Protein AF-A0A957KIJ0-F1 (afdb_monomer_lite)

Structure (mmCIF, N/CA/C/O backbone):
data_AF-A0A957KIJ0-F1
#
_entry.id   AF-A0A957KIJ0-F1
#
loop_
_atom_site.group_PDB
_atom_site.id
_atom_site.type_symbol
_atom_site.label_atom_id
_atom_site.label_alt_id
_atom_site.label_comp_id
_atom_site.label_asym_id
_atom_site.label_entity_id
_atom_site.label_seq_id
_atom_site.pdbx_PDB_ins_code
_atom_site.Cartn_x
_atom_site.Cartn_y
_atom_site.Cartn_z
_atom_site.occupancy
_atom_site.B_iso_or_equiv
_atom_site.auth_seq_id
_atom_site.auth_comp_id
_atom_site.auth_asym_id
_atom_site.auth_atom_id
_atom_site.pdbx_PDB_model_num
ATOM 1 N N . MET A 1 1 ? -2.497 -8.146 -99.573 1.00 47.44 1 MET A N 1
ATOM 2 C CA . MET A 1 1 ? -2.885 -9.421 -98.931 1.00 47.44 1 MET A CA 1
ATOM 3 C C . MET A 1 1 ? -1.635 -10.086 -98.381 1.00 47.44 1 MET A C 1
ATOM 5 O O . MET A 1 1 ? -0.791 -10.440 -99.183 1.00 47.44 1 MET A O 1
ATOM 9 N N . ALA A 1 2 ? -1.515 -10.221 -97.058 1.00 44.62 2 ALA A N 1
ATOM 10 C CA . ALA A 1 2 ? -0.815 -11.321 -96.381 1.00 44.62 2 ALA A CA 1
ATOM 11 C C . ALA A 1 2 ? -1.060 -11.157 -94.874 1.00 44.62 2 ALA A C 1
ATOM 13 O O . ALA A 1 2 ? -0.404 -10.379 -94.190 1.00 44.62 2 ALA A O 1
ATOM 14 N N . ARG A 1 3 ? -2.118 -11.817 -94.397 1.00 41.59 3 ARG A N 1
ATOM 15 C CA . ARG A 1 3 ? -2.504 -11.903 -92.987 1.00 41.59 3 ARG A CA 1
ATOM 16 C C . ARG A 1 3 ? -1.378 -12.658 -92.274 1.00 41.59 3 ARG A C 1
ATOM 18 O O . ARG A 1 3 ? -1.093 -13.783 -92.678 1.00 41.59 3 ARG A O 1
ATOM 25 N N . ALA A 1 4 ? -0.744 -12.063 -91.264 1.00 48.56 4 ALA A N 1
ATOM 26 C CA . ALA A 1 4 ? 0.131 -12.806 -90.364 1.00 48.56 4 ALA A CA 1
ATOM 27 C C . ALA A 1 4 ? -0.692 -13.966 -89.785 1.00 48.56 4 ALA A C 1
ATOM 29 O O . ALA A 1 4 ? -1.679 -13.742 -89.080 1.00 48.56 4 ALA A O 1
ATOM 30 N N . GLN A 1 5 ? -0.362 -15.198 -90.174 1.00 52.56 5 GLN A N 1
ATOM 31 C CA . GLN A 1 5 ? -0.911 -16.378 -89.527 1.00 52.56 5 GLN A CA 1
ATOM 32 C C . GLN A 1 5 ? -0.359 -16.367 -88.103 1.00 52.56 5 GLN A C 1
ATOM 34 O O . GLN A 1 5 ? 0.811 -16.661 -87.877 1.00 52.56 5 GLN A O 1
ATOM 39 N N . ASN A 1 6 ? -1.204 -15.976 -87.148 1.00 55.88 6 ASN A N 1
ATOM 40 C CA . ASN A 1 6 ? -1.043 -16.358 -85.752 1.00 55.88 6 ASN A CA 1
ATOM 41 C C . ASN A 1 6 ? -1.209 -17.879 -85.694 1.00 55.88 6 ASN A C 1
ATOM 43 O O . ASN A 1 6 ? -2.291 -18.386 -85.401 1.00 55.88 6 ASN A O 1
ATOM 47 N N . SER A 1 7 ? -0.155 -18.598 -86.063 1.00 61.38 7 SER A N 1
ATOM 48 C CA . SER A 1 7 ? -0.080 -20.039 -85.908 1.00 61.38 7 SER A CA 1
ATOM 49 C C . SER A 1 7 ? 0.058 -20.292 -84.416 1.00 61.38 7 SER A C 1
ATOM 51 O O . SER A 1 7 ? 1.131 -20.115 -83.837 1.00 61.38 7 SER A O 1
ATOM 53 N N . PHE A 1 8 ? -1.049 -20.635 -83.761 1.00 63.94 8 PHE A N 1
ATOM 54 C CA . PHE A 1 8 ? -0.947 -21.289 -82.467 1.00 63.94 8 PHE A CA 1
ATOM 55 C C . PHE A 1 8 ? -0.067 -22.532 -82.662 1.00 63.94 8 PHE A C 1
ATOM 57 O O . PHE A 1 8 ? -0.186 -23.187 -83.698 1.00 63.94 8 PHE A O 1
ATOM 64 N N . PRO A 1 9 ? 0.858 -22.834 -81.736 1.00 65.94 9 PRO A N 1
ATOM 65 C CA . PRO A 1 9 ? 1.649 -24.048 -81.845 1.00 65.94 9 PRO A CA 1
ATOM 66 C C . PRO A 1 9 ? 0.685 -25.235 -81.929 1.00 65.94 9 PRO A C 1
ATOM 68 O O . PRO A 1 9 ? -0.278 -25.302 -81.166 1.00 65.94 9 PRO A O 1
ATOM 71 N N . GLU A 1 10 ? 0.924 -26.144 -82.869 1.00 72.56 10 GLU A N 1
ATOM 72 C CA . GLU A 1 10 ? 0.128 -27.353 -83.097 1.00 72.56 10 GLU A CA 1
ATOM 73 C C . GLU A 1 10 ? 1.039 -28.588 -83.011 1.00 72.56 10 GLU A C 1
ATOM 75 O O . GLU A 1 10 ? 2.261 -28.502 -83.161 1.00 72.56 10 GLU A O 1
ATOM 80 N N . GLY A 1 11 ? 0.465 -29.755 -82.715 1.00 75.81 11 GLY A N 1
ATOM 81 C CA . GLY A 1 11 ? 1.224 -31.004 -82.595 1.00 75.81 11 GLY A C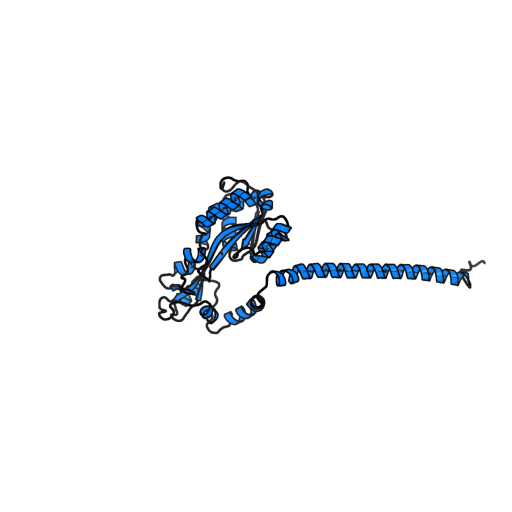A 1
ATOM 82 C C . GLY A 1 11 ? 2.293 -30.969 -81.492 1.00 75.81 11 GLY A C 1
ATOM 83 O O . GLY A 1 11 ? 2.039 -30.519 -80.375 1.00 75.81 11 GLY A O 1
ATOM 84 N N . ASN A 1 12 ? 3.502 -31.449 -81.797 1.00 73.00 12 ASN A N 1
ATOM 85 C CA . ASN A 1 12 ? 4.568 -31.656 -80.806 1.00 73.00 12 ASN A CA 1
ATOM 86 C C . ASN A 1 12 ? 5.046 -30.360 -80.123 1.00 73.00 12 ASN A C 1
ATOM 88 O O . ASN A 1 12 ? 5.419 -30.393 -78.947 1.00 73.00 12 ASN A O 1
ATOM 92 N N . GLU A 1 13 ? 5.010 -29.215 -80.815 1.00 69.75 13 GLU A N 1
ATOM 93 C CA . GLU A 1 13 ? 5.386 -27.921 -80.225 1.00 69.75 13 GLU A CA 1
ATOM 94 C C . GLU A 1 13 ? 4.359 -27.439 -79.191 1.00 69.75 13 GLU A C 1
ATOM 96 O O . GLU A 1 13 ? 4.737 -26.901 -78.145 1.00 69.75 13 GLU A O 1
ATOM 101 N N . LEU A 1 14 ? 3.067 -27.699 -79.426 1.00 73.56 14 LEU A N 1
ATOM 102 C CA . LEU A 1 14 ? 2.005 -27.422 -78.457 1.00 73.56 14 LEU A CA 1
ATOM 103 C C . LEU A 1 14 ? 2.180 -28.278 -77.203 1.00 73.56 14 LEU A C 1
ATOM 105 O O . LEU A 1 14 ? 2.136 -27.765 -76.084 1.00 73.56 14 LEU A O 1
ATOM 109 N N . THR A 1 15 ? 2.442 -29.574 -77.382 1.00 74.50 15 THR A N 1
ATOM 110 C CA . THR A 1 15 ? 2.654 -30.524 -76.283 1.00 74.50 15 THR A CA 1
ATOM 111 C C . THR A 1 15 ? 3.871 -30.139 -75.436 1.00 74.50 15 THR A C 1
ATOM 113 O O . THR A 1 15 ? 3.795 -30.139 -74.204 1.00 74.50 15 THR A O 1
ATOM 116 N N . ALA A 1 16 ? 4.971 -29.717 -76.069 1.00 76.19 16 ALA A N 1
ATOM 117 C CA . ALA A 1 16 ? 6.160 -29.230 -75.371 1.00 76.19 16 ALA A CA 1
ATOM 118 C C . ALA A 1 16 ? 5.884 -27.938 -74.576 1.00 76.19 16 ALA A C 1
ATOM 120 O O . ALA A 1 16 ? 6.300 -27.814 -73.416 1.00 76.19 16 ALA A O 1
ATOM 121 N N . GLN A 1 17 ? 5.131 -26.989 -75.147 1.00 78.06 17 GLN A N 1
ATOM 122 C CA . GLN A 1 17 ? 4.754 -25.764 -74.438 1.00 78.06 17 GLN A CA 1
ATOM 123 C C . GLN A 1 17 ? 3.812 -26.038 -73.259 1.00 78.06 17 GLN A C 1
ATOM 125 O O . GLN A 1 17 ? 4.030 -25.471 -72.183 1.00 78.06 17 GLN A O 1
ATOM 130 N N . ILE A 1 18 ? 2.832 -26.933 -73.417 1.00 79.12 18 ILE A N 1
ATOM 131 C CA . ILE A 1 18 ? 1.921 -27.370 -72.348 1.00 79.12 18 ILE A CA 1
ATOM 132 C C . ILE A 1 18 ? 2.712 -28.008 -71.202 1.00 79.12 18 ILE A C 1
ATOM 134 O O . ILE A 1 18 ? 2.546 -27.595 -70.052 1.00 79.12 18 ILE A O 1
ATOM 138 N N . HIS A 1 19 ? 3.647 -28.919 -71.491 1.00 78.75 19 HIS A N 1
ATOM 139 C CA . HIS A 1 19 ? 4.515 -29.500 -70.461 1.00 78.75 19 HIS A CA 1
ATOM 140 C C . HIS A 1 19 ? 5.369 -28.443 -69.751 1.00 78.75 19 HIS A C 1
ATOM 142 O O . HIS A 1 19 ? 5.470 -28.456 -68.522 1.00 78.75 19 HIS A O 1
ATOM 148 N N . SER A 1 20 ? 5.935 -27.482 -70.490 1.00 78.62 20 SER A N 1
ATOM 149 C CA . SER A 1 20 ? 6.731 -26.396 -69.898 1.00 78.62 20 SER A CA 1
ATOM 150 C C . SER A 1 20 ? 5.904 -25.487 -68.975 1.00 78.62 20 SER A C 1
ATOM 152 O O . SER A 1 20 ? 6.417 -24.986 -67.969 1.00 78.62 20 SER A O 1
ATOM 154 N N . ARG A 1 21 ? 4.624 -25.266 -69.307 1.00 82.75 21 ARG A N 1
ATOM 155 C CA . ARG A 1 21 ? 3.686 -24.459 -68.517 1.00 82.75 21 ARG A CA 1
ATOM 156 C C . ARG A 1 21 ? 3.186 -25.226 -67.301 1.00 82.75 21 ARG A C 1
ATOM 158 O O . ARG A 1 21 ? 3.173 -24.651 -66.221 1.00 82.75 21 ARG A O 1
ATOM 165 N N . HIS A 1 22 ? 2.895 -26.520 -67.432 1.00 85.69 22 HIS A N 1
ATOM 166 C CA . HIS A 1 22 ? 2.576 -27.381 -66.290 1.00 85.69 22 HIS A CA 1
ATOM 167 C C . HIS A 1 22 ? 3.732 -27.470 -65.296 1.00 85.69 22 HIS A C 1
ATOM 169 O O . HIS A 1 22 ? 3.504 -27.390 -64.092 1.00 85.69 22 HIS A O 1
ATOM 175 N N . ARG A 1 23 ? 4.980 -27.574 -65.773 1.00 83.62 23 ARG A N 1
ATOM 176 C CA . ARG A 1 23 ? 6.150 -27.625 -64.884 1.00 83.62 23 ARG A CA 1
ATOM 177 C C . ARG A 1 23 ? 6.329 -26.315 -64.120 1.00 83.62 23 ARG A C 1
ATOM 179 O O . ARG A 1 23 ? 6.501 -26.342 -62.907 1.00 83.62 23 ARG A O 1
ATOM 186 N N . ARG A 1 24 ? 6.213 -25.173 -64.810 1.00 85.62 24 ARG A N 1
ATOM 187 C CA . ARG A 1 24 ? 6.247 -23.845 -64.174 1.00 85.62 24 ARG A CA 1
ATOM 188 C C . ARG A 1 24 ? 5.074 -23.633 -63.214 1.00 85.62 24 ARG A C 1
ATOM 190 O O . ARG A 1 24 ? 5.298 -23.177 -62.101 1.00 85.62 24 ARG A O 1
ATOM 197 N N . GLY A 1 25 ? 3.859 -24.020 -63.597 1.00 90.19 25 GLY A N 1
ATOM 198 C CA . GLY A 1 25 ? 2.673 -23.941 -62.740 1.00 90.19 25 GLY A CA 1
ATOM 199 C C . GLY A 1 25 ? 2.787 -24.815 -61.489 1.00 90.19 25 GLY A C 1
ATOM 200 O O . GLY A 1 25 ? 2.430 -24.377 -60.401 1.00 90.19 25 GLY A O 1
ATOM 201 N N . ASN A 1 26 ? 3.364 -26.014 -61.611 1.00 90.44 26 ASN A N 1
ATOM 202 C CA . ASN A 1 26 ? 3.643 -26.873 -60.461 1.00 90.44 26 ASN A CA 1
ATOM 203 C C . ASN A 1 26 ? 4.661 -26.242 -59.509 1.00 90.44 26 ASN A C 1
ATOM 205 O O . ASN A 1 26 ? 4.436 -26.279 -58.306 1.00 90.44 26 ASN A O 1
ATOM 209 N N . ILE A 1 27 ? 5.726 -25.627 -60.030 1.00 91.81 27 ILE A N 1
ATOM 210 C CA . ILE A 1 27 ? 6.720 -24.925 -59.204 1.00 91.81 27 ILE A CA 1
ATOM 211 C C . ILE A 1 27 ? 6.064 -23.772 -58.434 1.00 91.81 27 ILE A C 1
ATOM 213 O O . ILE A 1 27 ? 6.211 -23.691 -57.218 1.00 91.81 27 ILE A O 1
ATOM 217 N N . TRP A 1 28 ? 5.286 -22.925 -59.113 1.00 91.62 28 TRP A N 1
ATOM 218 C CA . TRP A 1 28 ? 4.582 -21.812 -58.467 1.00 91.62 28 TRP A CA 1
ATOM 219 C C . TRP A 1 28 ? 3.573 -22.275 -57.416 1.00 91.62 28 TRP A C 1
ATOM 221 O O . TRP A 1 28 ? 3.491 -21.687 -56.341 1.00 91.62 28 TRP A O 1
ATOM 231 N N . ARG A 1 29 ? 2.845 -23.361 -57.688 1.00 92.81 29 ARG A N 1
ATOM 232 C CA . ARG A 1 29 ? 1.905 -23.951 -56.731 1.00 92.81 29 ARG A CA 1
ATOM 233 C C . ARG A 1 29 ? 2.611 -24.482 -55.481 1.00 92.81 29 ARG A C 1
ATOM 235 O O . ARG A 1 29 ? 2.123 -24.248 -54.383 1.00 92.81 29 ARG A O 1
ATOM 242 N N . VAL A 1 30 ? 3.754 -25.153 -55.640 1.00 93.75 30 VAL A N 1
ATOM 243 C CA . VAL A 1 30 ? 4.557 -25.647 -54.508 1.00 93.75 30 VAL A CA 1
ATOM 244 C C . VAL A 1 30 ? 5.104 -24.483 -53.681 1.00 93.75 30 VAL A C 1
ATOM 246 O O . VAL A 1 30 ? 4.987 -24.503 -52.461 1.00 93.75 30 VAL A O 1
ATOM 249 N N . LEU A 1 31 ? 5.634 -23.440 -54.327 1.00 94.12 31 LEU A N 1
ATOM 250 C CA . LEU A 1 31 ? 6.125 -22.246 -53.630 1.00 94.12 31 LEU A CA 1
ATOM 251 C C . LEU A 1 31 ? 5.018 -21.545 -52.834 1.00 94.12 31 LEU A C 1
ATOM 253 O O . LEU A 1 31 ? 5.235 -21.187 -51.679 1.00 94.12 31 LEU A O 1
ATOM 257 N N . PHE A 1 32 ? 3.827 -21.400 -53.419 1.00 95.06 32 PHE A N 1
ATOM 258 C CA . PHE A 1 32 ? 2.676 -20.825 -52.724 1.00 95.06 32 PHE A CA 1
ATOM 259 C C . PHE A 1 32 ? 2.278 -21.662 -51.500 1.00 95.06 32 PHE A C 1
ATOM 261 O O . PHE A 1 32 ? 2.111 -21.112 -50.417 1.00 95.06 32 PHE A O 1
ATOM 268 N N . GLN A 1 33 ? 2.207 -22.992 -51.639 1.00 94.50 33 GLN A N 1
ATOM 269 C CA . GLN A 1 33 ? 1.889 -23.887 -50.521 1.00 94.50 33 GLN A CA 1
ATOM 270 C C . GLN A 1 33 ? 2.918 -23.800 -49.388 1.00 94.50 33 GLN A C 1
ATOM 272 O O . GLN A 1 33 ? 2.527 -23.738 -48.224 1.00 94.50 33 GLN A O 1
ATOM 277 N N . ILE A 1 34 ? 4.214 -23.748 -49.710 1.00 96.19 34 ILE A N 1
ATOM 278 C CA . ILE A 1 34 ? 5.274 -23.576 -48.706 1.00 96.19 34 ILE A CA 1
ATOM 279 C C . ILE A 1 34 ? 5.096 -22.243 -47.969 1.00 96.19 34 ILE A C 1
ATOM 281 O O . ILE A 1 34 ? 5.119 -22.225 -46.741 1.00 96.19 34 ILE A O 1
ATOM 285 N N . ALA A 1 35 ? 4.862 -21.146 -48.694 1.00 95.38 35 ALA A N 1
ATOM 286 C CA . ALA A 1 35 ? 4.655 -19.832 -48.087 1.00 95.38 35 ALA A CA 1
ATOM 287 C C . ALA A 1 35 ? 3.426 -19.804 -47.161 1.00 95.38 35 ALA A C 1
ATOM 289 O O . ALA A 1 35 ? 3.495 -19.245 -46.068 1.00 95.38 35 ALA A O 1
ATOM 290 N N . THR A 1 36 ? 2.322 -20.453 -47.551 1.00 96.31 36 THR A N 1
ATOM 291 C CA . THR A 1 36 ? 1.131 -20.582 -46.698 1.00 96.31 36 THR A CA 1
ATOM 292 C C . THR A 1 36 ? 1.425 -21.369 -45.422 1.00 96.31 36 THR A C 1
ATOM 294 O O . THR A 1 36 ? 1.025 -20.940 -44.345 1.00 96.31 36 THR A O 1
ATOM 297 N N . VAL A 1 37 ? 2.148 -22.489 -45.515 1.00 96.81 37 VAL A N 1
ATOM 298 C CA . VAL A 1 37 ? 2.512 -23.294 -44.336 1.00 96.81 37 VAL A CA 1
ATOM 299 C C . VAL A 1 37 ? 3.410 -22.500 -43.390 1.00 96.81 37 VAL A C 1
ATOM 301 O O . VAL A 1 37 ? 3.149 -22.481 -42.192 1.00 96.81 37 VAL A O 1
ATOM 304 N N . VAL A 1 38 ? 4.416 -21.793 -43.914 1.00 96.50 38 VAL A N 1
ATOM 305 C CA . VAL A 1 38 ? 5.277 -20.918 -43.101 1.00 96.50 38 VAL A CA 1
ATOM 306 C C . VAL A 1 38 ? 4.454 -19.825 -42.418 1.00 96.50 38 VAL A C 1
ATOM 308 O O . VAL A 1 38 ? 4.633 -19.596 -41.226 1.00 96.50 38 VAL A O 1
ATOM 311 N N . GLY A 1 39 ? 3.511 -19.204 -43.133 1.00 95.81 39 GLY A N 1
ATOM 312 C CA . GLY A 1 39 ? 2.602 -18.208 -42.561 1.00 95.81 39 GLY A CA 1
ATOM 313 C C . GLY A 1 39 ? 1.734 -18.766 -41.429 1.00 95.81 39 GLY A C 1
ATOM 314 O O . GLY A 1 39 ? 1.617 -18.131 -40.387 1.00 95.81 39 GLY A O 1
ATOM 315 N N . ILE A 1 40 ? 1.180 -19.972 -41.593 1.00 96.69 40 ILE A N 1
ATOM 316 C CA . ILE A 1 40 ? 0.383 -20.644 -40.553 1.00 96.69 40 ILE A CA 1
ATOM 317 C C . ILE A 1 40 ? 1.243 -20.971 -39.331 1.00 96.69 40 ILE A C 1
ATOM 319 O O . ILE A 1 40 ? 0.811 -20.731 -38.208 1.00 96.69 40 ILE A O 1
ATOM 323 N N . VAL A 1 41 ? 2.456 -21.494 -39.531 1.00 95.94 41 VAL A N 1
ATOM 324 C CA . VAL A 1 41 ? 3.372 -21.817 -38.427 1.00 95.94 41 VAL A CA 1
ATOM 325 C C . VAL A 1 41 ? 3.782 -20.550 -37.678 1.00 95.94 41 VAL A C 1
ATOM 327 O O . VAL A 1 41 ? 3.739 -20.536 -36.453 1.00 95.94 41 VAL A O 1
ATOM 330 N N . ALA A 1 42 ? 4.118 -19.472 -38.391 1.00 94.44 42 ALA A N 1
ATOM 331 C CA . ALA A 1 42 ? 4.443 -18.191 -37.775 1.00 94.44 42 ALA A CA 1
ATOM 332 C C . ALA A 1 42 ? 3.257 -17.636 -36.973 1.00 94.44 42 ALA A C 1
ATOM 334 O O . ALA A 1 42 ? 3.437 -17.246 -35.824 1.00 94.44 42 ALA A O 1
ATOM 335 N N . LEU A 1 43 ? 2.044 -17.668 -37.538 1.00 94.81 43 LEU A N 1
ATOM 336 C CA . LEU A 1 43 ? 0.832 -17.235 -36.843 1.00 94.81 43 LEU A CA 1
ATOM 337 C C . LEU A 1 43 ? 0.570 -18.086 -35.594 1.00 94.81 43 LEU A C 1
ATOM 339 O O . LEU A 1 43 ? 0.260 -17.536 -34.547 1.00 94.81 43 LEU A O 1
ATOM 343 N N . ALA A 1 44 ? 0.721 -19.409 -35.684 1.00 93.94 44 ALA A N 1
ATOM 344 C CA . ALA A 1 44 ? 0.526 -20.317 -34.559 1.00 93.94 44 ALA A CA 1
ATOM 345 C C . ALA A 1 44 ? 1.554 -20.087 -33.442 1.00 93.94 44 ALA A C 1
ATOM 347 O O . ALA A 1 44 ? 1.183 -20.112 -32.275 1.00 93.94 44 ALA A O 1
ATOM 348 N N . LEU A 1 45 ? 2.819 -19.820 -33.784 1.00 90.44 45 LEU A N 1
ATOM 349 C CA . LEU A 1 45 ? 3.858 -19.467 -32.810 1.00 90.44 45 LEU A CA 1
ATOM 350 C C . LEU A 1 45 ? 3.585 -18.111 -32.150 1.00 90.44 45 LEU A C 1
ATOM 352 O O . LEU A 1 45 ? 3.761 -17.968 -30.945 1.00 90.44 45 LEU A O 1
ATOM 356 N N . LEU A 1 46 ? 3.121 -17.129 -32.922 1.00 86.38 46 LEU A N 1
ATOM 357 C CA . LEU A 1 46 ? 2.764 -15.809 -32.405 1.00 86.38 46 LEU A CA 1
ATOM 358 C C . LEU A 1 46 ? 1.546 -15.909 -31.475 1.00 86.38 46 LEU A C 1
ATOM 360 O O . LEU A 1 46 ? 1.563 -15.366 -30.375 1.00 86.38 46 LEU A O 1
ATOM 364 N N . LEU A 1 47 ? 0.533 -16.684 -31.870 1.00 86.00 47 LEU A N 1
ATOM 365 C CA . LEU A 1 47 ? -0.642 -16.962 -31.046 1.00 86.00 47 LEU A CA 1
ATOM 366 C C . LEU A 1 47 ? -0.270 -17.741 -29.779 1.00 86.00 47 LEU A C 1
ATOM 368 O O . LEU A 1 47 ? -0.778 -17.427 -28.710 1.00 86.00 47 LEU A O 1
ATOM 372 N N . TYR A 1 48 ? 0.634 -18.720 -29.887 1.00 81.19 48 TYR A N 1
ATOM 373 C CA . TYR A 1 48 ? 1.175 -19.441 -28.738 1.00 81.19 48 TYR A CA 1
ATOM 374 C C . TYR A 1 48 ? 1.850 -18.472 -27.768 1.00 81.19 48 TYR A C 1
ATOM 376 O O . TYR A 1 48 ? 1.502 -18.473 -26.596 1.00 81.19 48 TYR A O 1
ATOM 384 N N . ASN A 1 49 ? 2.731 -17.592 -28.251 1.00 76.56 49 ASN A N 1
ATOM 385 C CA . ASN A 1 49 ? 3.394 -16.600 -27.406 1.00 76.56 49 ASN A CA 1
ATOM 386 C C . ASN A 1 49 ? 2.395 -15.655 -26.728 1.00 76.56 49 ASN A C 1
ATOM 388 O O . ASN A 1 49 ? 2.509 -15.469 -25.524 1.00 76.56 49 ASN A O 1
ATOM 392 N N . ILE A 1 50 ? 1.398 -15.134 -27.458 1.00 74.44 50 ILE A N 1
ATOM 393 C CA . ILE A 1 50 ? 0.353 -14.256 -26.899 1.00 74.44 50 ILE A CA 1
ATOM 394 C C . ILE A 1 50 ? -0.473 -14.984 -25.836 1.00 74.44 50 ILE A C 1
ATOM 396 O O . ILE A 1 50 ? -0.660 -14.477 -24.742 1.00 74.44 50 ILE A O 1
ATOM 400 N N . VAL A 1 51 ? -0.980 -16.185 -26.122 1.00 70.56 51 VAL A N 1
ATOM 401 C CA . VAL A 1 51 ? -1.798 -16.932 -25.149 1.00 70.56 51 VAL A CA 1
ATOM 402 C C . VAL A 1 51 ? -0.976 -17.280 -23.909 1.00 70.56 51 VAL A C 1
ATOM 404 O O . VAL A 1 51 ? -1.476 -17.238 -22.785 1.00 70.56 51 VAL A O 1
ATOM 407 N N . ASN A 1 52 ? 0.296 -17.602 -24.104 1.00 63.75 52 ASN A N 1
ATOM 408 C CA . ASN A 1 52 ? 1.195 -17.983 -23.034 1.00 63.75 52 ASN A CA 1
ATOM 409 C C . ASN A 1 52 ? 1.604 -16.788 -22.156 1.00 63.75 52 ASN A C 1
ATOM 411 O O . ASN A 1 52 ? 1.672 -16.951 -20.939 1.00 63.75 52 ASN A O 1
ATOM 415 N N . SER A 1 53 ? 1.806 -15.602 -22.744 1.00 61.19 53 SER A N 1
ATOM 416 C CA . SER A 1 53 ? 2.067 -14.358 -22.011 1.00 61.19 53 SER A CA 1
ATOM 417 C C . SER A 1 53 ? 0.810 -13.774 -21.362 1.00 61.19 53 SER A C 1
ATOM 419 O O . SER A 1 53 ? 0.891 -13.250 -20.259 1.00 61.19 53 SER A O 1
ATOM 421 N N . SER A 1 54 ? -0.356 -13.887 -22.004 1.00 58.06 54 SER A N 1
ATOM 422 C CA . SER A 1 54 ? -1.603 -13.299 -21.501 1.00 58.06 54 SER A CA 1
ATOM 423 C C . SER A 1 54 ? -2.354 -14.182 -20.498 1.00 58.06 54 SER A C 1
ATOM 425 O O . SER A 1 54 ? -3.034 -13.646 -19.630 1.00 58.06 54 SER A O 1
ATOM 427 N N . PHE A 1 55 ? -2.271 -15.515 -20.598 1.00 54.16 55 PHE A N 1
ATOM 428 C CA . PHE A 1 55 ? -3.127 -16.416 -19.805 1.00 54.16 55 PHE A CA 1
ATOM 429 C C . PHE A 1 55 ? -2.415 -17.657 -19.245 1.00 54.16 55 PHE A C 1
ATOM 431 O O . PHE A 1 55 ? -2.766 -18.135 -18.169 1.00 54.16 55 PHE A O 1
ATOM 438 N N . GLY A 1 56 ? -1.454 -18.226 -19.980 1.00 48.41 56 GLY A N 1
ATOM 439 C CA . GLY A 1 56 ? -0.933 -19.572 -19.705 1.00 48.41 56 GLY A CA 1
ATOM 440 C C . GLY A 1 56 ? 0.115 -19.658 -18.592 1.00 48.41 56 GLY A C 1
ATOM 441 O O . GLY A 1 56 ? -0.002 -20.511 -17.712 1.00 48.41 56 GLY A O 1
ATOM 442 N N . TYR A 1 57 ? 1.137 -18.793 -18.610 1.00 49.72 57 TYR A N 1
ATOM 443 C CA . TYR A 1 57 ? 2.207 -18.840 -17.601 1.00 49.72 57 TYR A CA 1
ATOM 444 C C . TYR A 1 57 ? 1.785 -18.213 -16.274 1.00 49.72 57 TYR A C 1
ATOM 446 O O . TYR A 1 57 ? 2.108 -18.752 -15.222 1.00 49.72 57 TYR A O 1
ATOM 454 N N . THR A 1 58 ? 0.998 -17.140 -16.298 1.00 46.97 58 THR A N 1
ATOM 455 C CA . THR A 1 58 ? 0.514 -16.471 -15.082 1.00 46.97 58 THR A CA 1
ATOM 456 C C . THR A 1 58 ? -0.438 -17.350 -14.273 1.00 46.97 58 THR A C 1
ATOM 458 O O . THR A 1 58 ? -0.289 -17.428 -13.060 1.00 46.97 58 THR A O 1
ATOM 461 N N . ALA A 1 59 ? -1.361 -18.082 -14.902 1.00 46.72 59 ALA A N 1
ATOM 462 C CA . ALA A 1 59 ? -2.312 -18.925 -14.168 1.00 46.72 59 ALA A CA 1
ATOM 463 C C . ALA A 1 59 ? -1.668 -20.179 -13.541 1.00 46.72 59 ALA A C 1
ATOM 465 O O . ALA A 1 59 ? -2.020 -20.562 -12.427 1.00 46.72 59 ALA A O 1
ATOM 466 N N . VAL A 1 60 ? -0.720 -20.817 -14.241 1.00 49.16 60 VAL A N 1
ATOM 467 C CA . VAL A 1 60 ? -0.083 -22.072 -13.793 1.00 49.16 60 VAL A CA 1
ATOM 468 C C . VAL A 1 60 ? 1.096 -21.815 -12.851 1.00 49.16 60 VAL A C 1
ATOM 470 O O . VAL A 1 60 ? 1.346 -22.624 -11.962 1.00 49.16 60 VAL A O 1
ATOM 473 N N . GLN A 1 61 ? 1.805 -20.694 -13.012 1.00 50.62 61 GLN A N 1
ATOM 474 C CA . GLN A 1 61 ? 2.962 -20.355 -12.181 1.00 50.62 61 GLN A CA 1
ATOM 4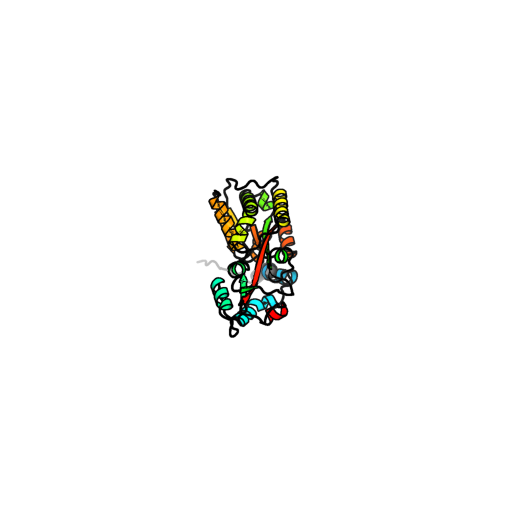75 C C . GLN A 1 61 ? 2.575 -19.561 -10.920 1.00 50.62 61 GLN A C 1
ATOM 477 O O . GLN A 1 61 ? 3.228 -19.745 -9.898 1.00 50.62 61 GLN A O 1
ATOM 482 N N . ASN A 1 62 ? 1.485 -18.773 -10.945 1.00 49.94 62 ASN A N 1
ATOM 483 C CA . ASN A 1 62 ? 1.002 -18.032 -9.766 1.00 49.94 62 ASN A CA 1
ATOM 484 C C . ASN A 1 62 ? -0.090 -18.752 -8.966 1.00 49.94 62 ASN A C 1
ATOM 486 O O . ASN A 1 62 ? -0.643 -18.139 -8.059 1.00 49.94 62 ASN A O 1
ATOM 490 N N . ALA A 1 63 ? -0.418 -20.010 -9.295 1.00 52.38 63 ALA A N 1
ATOM 491 C CA . ALA A 1 63 ? -1.418 -20.809 -8.578 1.00 52.38 63 ALA A CA 1
ATOM 492 C C . ALA A 1 63 ? -2.675 -19.991 -8.223 1.00 52.38 63 ALA A C 1
ATOM 494 O O . ALA A 1 63 ? -3.066 -19.936 -7.060 1.00 52.38 63 ALA A O 1
ATOM 495 N N . ILE A 1 64 ? -3.260 -19.299 -9.212 1.00 53.69 64 ILE A N 1
ATOM 496 C CA . ILE A 1 64 ? -4.403 -18.416 -8.954 1.00 53.69 64 ILE A CA 1
ATOM 497 C C . ILE A 1 64 ? -5.526 -19.266 -8.356 1.00 53.69 64 ILE A C 1
ATOM 499 O O . ILE A 1 64 ? -6.084 -20.135 -9.030 1.00 53.69 64 ILE A O 1
ATOM 503 N N . GLU A 1 65 ? -5.798 -19.034 -7.070 1.00 53.56 65 GLU A N 1
ATOM 504 C CA . GLU A 1 65 ? -6.859 -19.677 -6.302 1.00 53.56 65 GLU A CA 1
ATOM 505 C C . GLU A 1 65 ? -8.160 -19.622 -7.117 1.00 53.56 65 GLU A C 1
ATOM 507 O O . GLU A 1 65 ? -8.555 -18.537 -7.549 1.00 53.56 65 GLU A O 1
ATOM 512 N N . PRO A 1 66 ? -8.865 -20.746 -7.340 1.00 57.44 66 PRO A N 1
ATOM 513 C CA . PRO A 1 66 ? -10.138 -20.740 -8.058 1.00 57.44 66 PRO A CA 1
ATOM 514 C C . PRO A 1 66 ? -11.154 -19.745 -7.475 1.00 57.44 66 PRO A C 1
ATOM 516 O O . PRO A 1 66 ? -11.961 -19.203 -8.224 1.00 57.44 66 PRO A O 1
ATOM 519 N N . ALA A 1 67 ? -11.072 -19.460 -6.169 1.00 56.88 67 ALA A N 1
ATOM 520 C CA . ALA A 1 67 ? -11.872 -18.442 -5.489 1.00 56.88 67 ALA A CA 1
ATOM 521 C C . ALA A 1 67 ? -11.620 -17.012 -6.014 1.00 56.88 67 ALA A C 1
ATOM 523 O O . ALA A 1 67 ? -12.534 -16.197 -6.065 1.00 56.88 67 ALA A O 1
ATOM 524 N N . ALA A 1 68 ? -10.412 -16.700 -6.495 1.00 56.06 68 ALA A N 1
ATOM 525 C CA . ALA A 1 68 ? -10.121 -15.406 -7.114 1.00 56.06 68 ALA A CA 1
ATOM 526 C C . ALA A 1 68 ? -10.850 -15.216 -8.459 1.00 56.06 68 ALA A C 1
ATOM 528 O O . ALA A 1 68 ? -11.081 -14.087 -8.884 1.00 56.06 68 ALA A O 1
ATOM 529 N N . LEU A 1 69 ? -11.250 -16.309 -9.123 1.00 61.66 69 LEU A N 1
ATOM 530 C CA . LEU A 1 69 ? -12.029 -16.265 -10.367 1.00 61.66 69 LEU A CA 1
ATOM 531 C C . LEU A 1 69 ? -13.527 -16.036 -10.121 1.00 61.66 69 LEU A C 1
ATOM 533 O O . LEU A 1 69 ? -14.242 -15.660 -11.050 1.00 61.66 69 LEU A O 1
ATOM 537 N N . THR A 1 70 ? -14.004 -16.270 -8.896 1.00 70.81 70 THR A N 1
ATOM 538 C CA . THR A 1 70 ? -15.395 -16.025 -8.486 1.00 70.81 70 THR A CA 1
ATOM 539 C C . THR A 1 70 ? -15.540 -14.777 -7.630 1.00 70.81 70 THR A C 1
ATOM 541 O O . THR A 1 70 ? -16.667 -14.383 -7.366 1.00 70.81 70 THR A O 1
ATOM 544 N N . LEU A 1 71 ? -14.440 -14.106 -7.277 1.00 68.69 71 LEU A N 1
ATOM 545 C CA . LEU A 1 71 ? -14.425 -13.004 -6.314 1.00 68.69 71 LEU A CA 1
ATOM 546 C C . LEU A 1 71 ? -15.461 -11.916 -6.625 1.00 68.69 71 LEU A C 1
ATOM 548 O O . LEU A 1 71 ? -16.226 -11.545 -5.750 1.00 68.69 71 LEU A O 1
ATOM 552 N N . ALA A 1 72 ? -15.566 -11.486 -7.887 1.00 70.19 72 ALA A N 1
ATOM 553 C CA . ALA A 1 72 ? -16.552 -10.483 -8.303 1.00 70.19 72 ALA A CA 1
ATOM 554 C C . ALA A 1 72 ? -18.008 -10.984 -8.220 1.00 70.19 72 ALA A C 1
ATOM 556 O O . ALA A 1 72 ? -18.928 -10.206 -7.986 1.00 70.19 72 ALA A O 1
ATOM 557 N N . TYR A 1 73 ? -18.234 -12.283 -8.439 1.00 76.25 73 TYR A N 1
ATOM 558 C CA . TYR A 1 73 ? -19.551 -12.891 -8.251 1.00 76.25 73 TYR A CA 1
ATOM 559 C C . TYR A 1 73 ? -19.888 -12.989 -6.761 1.00 76.25 73 TYR A C 1
ATOM 561 O O . TYR A 1 73 ? -20.997 -12.635 -6.373 1.00 76.25 73 TYR A O 1
ATOM 569 N N . ASP A 1 74 ? -18.935 -13.433 -5.944 1.00 75.56 74 ASP A N 1
ATOM 570 C CA . ASP A 1 74 ? -19.100 -13.585 -4.500 1.00 75.56 74 ASP A CA 1
ATOM 571 C C . ASP A 1 74 ? -19.309 -12.218 -3.824 1.00 75.56 74 ASP A C 1
ATOM 573 O O . ASP A 1 74 ? -20.229 -12.066 -3.025 1.00 75.56 74 ASP A O 1
ATOM 577 N N . GLU A 1 75 ? -18.554 -11.195 -4.228 1.00 78.00 75 GLU A N 1
ATOM 578 C CA . GLU A 1 75 ? -18.732 -9.798 -3.818 1.00 78.00 75 GLU A CA 1
ATOM 579 C C . GLU A 1 75 ? -20.132 -9.276 -4.173 1.00 78.00 75 GLU A C 1
ATOM 581 O O . GLU A 1 75 ? -20.843 -8.768 -3.309 1.00 78.00 75 GLU A O 1
ATOM 586 N N . ASP A 1 76 ? -20.586 -9.470 -5.416 1.00 79.31 76 ASP A N 1
ATOM 587 C CA . ASP A 1 76 ? -21.930 -9.061 -5.843 1.00 79.31 76 ASP A CA 1
ATOM 588 C C . ASP A 1 76 ? -23.042 -9.797 -5.074 1.00 79.31 76 ASP A C 1
ATOM 590 O O . ASP A 1 76 ? -24.111 -9.231 -4.836 1.00 79.31 76 ASP A O 1
ATOM 594 N N . GLN A 1 77 ? -22.815 -11.049 -4.658 1.00 80.19 77 GLN A N 1
ATOM 595 C CA . GLN A 1 77 ? -23.746 -11.746 -3.767 1.00 80.19 77 GLN A CA 1
ATOM 596 C C . GLN A 1 77 ? -23.735 -11.148 -2.354 1.00 80.19 77 GLN A C 1
ATOM 598 O O . GLN A 1 77 ? -24.815 -10.912 -1.808 1.00 80.19 77 GLN A O 1
ATOM 603 N N . LEU A 1 78 ? -22.556 -10.872 -1.784 1.00 77.31 78 LEU A N 1
ATOM 604 C CA . LEU A 1 78 ? -22.396 -10.293 -0.443 1.00 77.31 78 LEU A CA 1
ATOM 605 C C . LEU A 1 78 ? -23.035 -8.901 -0.339 1.00 77.31 78 LEU A C 1
ATOM 607 O O . LEU A 1 78 ? -23.815 -8.638 0.579 1.00 77.31 78 LEU A O 1
ATOM 611 N N . LEU A 1 79 ? -22.793 -8.037 -1.327 1.00 81.06 79 LEU A N 1
ATOM 612 C CA . LEU A 1 79 ? -23.353 -6.682 -1.385 1.00 81.06 79 LEU A CA 1
ATOM 613 C C . LEU A 1 79 ? -24.880 -6.663 -1.569 1.00 81.06 79 LEU A C 1
ATOM 615 O O . LEU A 1 79 ? -25.526 -5.647 -1.320 1.00 81.06 79 LEU A O 1
ATOM 619 N N . ARG A 1 80 ? -25.481 -7.781 -1.996 1.00 82.44 80 ARG A N 1
ATOM 620 C CA . ARG A 1 80 ? -26.937 -7.936 -2.157 1.00 82.44 80 ARG A CA 1
ATOM 621 C C . ARG A 1 80 ? -27.621 -8.628 -0.983 1.00 82.44 80 ARG A C 1
ATOM 623 O O . ARG A 1 80 ? -28.846 -8.790 -1.025 1.00 82.44 80 ARG A O 1
ATOM 630 N N . LEU A 1 81 ? -26.874 -9.065 0.032 1.00 82.81 81 LEU A N 1
ATOM 631 C CA . LEU A 1 81 ? -27.468 -9.660 1.223 1.00 82.81 81 LEU A CA 1
ATOM 632 C C . LEU A 1 81 ? -28.394 -8.654 1.922 1.00 82.81 81 LEU A C 1
ATOM 634 O O . LEU A 1 81 ? -28.185 -7.441 1.921 1.00 82.81 81 LEU A O 1
ATOM 638 N N . ALA A 1 82 ? -29.479 -9.172 2.499 1.00 80.56 82 ALA A N 1
ATOM 639 C CA . ALA A 1 82 ? -30.403 -8.342 3.257 1.00 80.56 82 ALA A CA 1
ATOM 640 C C . ALA A 1 82 ? -29.695 -7.800 4.509 1.00 80.56 82 ALA A C 1
ATOM 642 O O . ALA A 1 82 ? -29.094 -8.576 5.246 1.00 80.56 82 ALA A O 1
ATOM 643 N N . ASN A 1 83 ? -29.844 -6.498 4.772 1.00 84.31 83 ASN A N 1
ATOM 644 C CA . ASN A 1 83 ? -29.181 -5.755 5.855 1.00 84.31 83 ASN A CA 1
ATOM 645 C C . ASN A 1 83 ? -27.685 -5.459 5.638 1.00 84.31 83 ASN A C 1
ATOM 647 O O . ASN A 1 83 ? -27.025 -5.028 6.578 1.00 84.31 83 ASN A O 1
ATOM 651 N N . THR A 1 84 ? -27.163 -5.623 4.419 1.00 88.25 84 THR A N 1
ATOM 652 C CA . THR A 1 84 ? -25.857 -5.064 4.045 1.00 88.25 84 THR A CA 1
ATOM 653 C C . THR A 1 84 ? -26.016 -3.597 3.661 1.00 88.25 84 THR A C 1
ATOM 655 O O . THR A 1 84 ? -26.861 -3.258 2.827 1.00 88.25 84 THR A O 1
ATOM 658 N N . VAL A 1 85 ? -25.188 -2.732 4.245 1.00 88.00 85 VAL A N 1
ATOM 659 C CA . VAL A 1 85 ? -24.995 -1.358 3.778 1.00 88.00 85 VAL A CA 1
ATOM 660 C C . VAL A 1 85 ? -23.555 -1.215 3.312 1.00 88.00 85 VAL A C 1
ATOM 662 O O . VAL A 1 85 ? -22.627 -1.607 4.013 1.00 88.00 85 VAL A O 1
ATOM 665 N N . SER A 1 86 ? -23.380 -0.678 2.109 1.00 87.94 86 SER A N 1
ATOM 666 C CA . SER A 1 86 ? -22.078 -0.341 1.544 1.00 87.94 86 SER A CA 1
ATOM 667 C C . SER A 1 86 ? -22.009 1.160 1.327 1.00 87.94 86 SER A C 1
ATOM 669 O O . SER A 1 86 ? -22.924 1.741 0.733 1.00 87.94 86 SER A O 1
ATOM 671 N N . SER A 1 87 ? -20.912 1.768 1.745 1.00 86.38 87 SER A N 1
ATOM 672 C CA . SER A 1 87 ? -20.618 3.164 1.474 1.00 86.38 87 SER A CA 1
ATOM 673 C C . SER A 1 87 ? -19.129 3.324 1.227 1.00 86.38 87 SER A C 1
ATOM 675 O O . SER A 1 87 ? -18.325 2.634 1.842 1.00 86.38 87 SER A O 1
ATOM 677 N N . GLU A 1 88 ? -18.788 4.240 0.328 1.00 83.06 88 GLU A N 1
ATOM 678 C CA . GLU A 1 88 ? -17.410 4.696 0.108 1.00 83.06 88 GLU A CA 1
ATOM 679 C C . GLU A 1 88 ? -17.010 5.778 1.133 1.00 83.06 88 GLU A C 1
ATOM 681 O O . GLU A 1 88 ? -15.884 6.265 1.114 1.00 83.06 88 GLU A O 1
ATOM 686 N N . ASP A 1 89 ? -17.947 6.212 1.987 1.00 85.38 89 ASP A N 1
ATOM 687 C CA . ASP A 1 89 ? -17.715 7.177 3.062 1.00 85.38 89 ASP A CA 1
ATOM 688 C C . ASP A 1 89 ? -17.654 6.443 4.408 1.00 85.38 89 ASP A C 1
ATOM 690 O O . ASP A 1 89 ? -18.679 6.090 5.002 1.00 85.38 89 ASP A O 1
ATOM 694 N N . ASP A 1 90 ? -16.436 6.235 4.906 1.00 87.19 90 ASP A N 1
ATOM 695 C CA . ASP A 1 90 ? -16.188 5.543 6.172 1.00 87.19 90 ASP A CA 1
ATOM 696 C C . ASP A 1 90 ? -16.848 6.249 7.375 1.00 87.19 90 ASP A C 1
ATOM 698 O O . ASP A 1 90 ? -17.271 5.585 8.324 1.00 87.19 90 ASP A O 1
ATOM 702 N N . ASN A 1 91 ? -17.045 7.577 7.332 1.00 88.56 91 ASN A N 1
ATOM 703 C CA . ASN A 1 91 ? -17.755 8.295 8.399 1.00 88.56 91 ASN A CA 1
ATOM 704 C C . ASN A 1 91 ? -19.245 7.950 8.428 1.00 88.56 91 ASN A C 1
ATOM 706 O O . ASN A 1 91 ? -19.858 7.911 9.499 1.00 88.56 91 ASN A O 1
ATOM 710 N N . GLN A 1 92 ? -19.839 7.692 7.260 1.00 91.12 92 GLN A N 1
ATOM 711 C CA . GLN A 1 92 ? -21.212 7.208 7.181 1.00 91.12 92 GLN A CA 1
ATOM 712 C C . GLN A 1 92 ? -21.316 5.799 7.771 1.00 91.12 92 GLN A C 1
ATOM 714 O O . GLN A 1 92 ? -22.199 5.569 8.598 1.00 91.12 92 GLN A O 1
ATOM 719 N N . LEU A 1 93 ? -20.394 4.893 7.426 1.00 92.25 93 LEU A N 1
ATOM 720 C CA . LEU A 1 93 ? -20.363 3.542 8.000 1.00 92.25 93 LEU A CA 1
ATOM 721 C C . LEU A 1 93 ? -20.194 3.585 9.524 1.00 92.25 93 LEU A C 1
ATOM 723 O O . LEU A 1 93 ? -20.938 2.928 10.253 1.00 92.25 93 LEU A O 1
ATOM 727 N N . ALA A 1 94 ? -19.271 4.410 10.024 1.00 92.62 94 ALA A N 1
ATOM 728 C CA . ALA A 1 94 ? -19.064 4.609 11.455 1.00 92.62 94 ALA A CA 1
ATOM 729 C C . ALA A 1 94 ? -20.332 5.122 12.160 1.00 92.62 94 ALA A C 1
ATOM 731 O O . ALA A 1 94 ? -20.702 4.607 13.220 1.00 92.62 94 ALA A O 1
ATOM 732 N N . ALA A 1 95 ? -21.031 6.097 11.568 1.00 92.38 95 ALA A N 1
ATOM 733 C CA . ALA A 1 95 ? -22.272 6.642 12.116 1.00 92.38 95 ALA A CA 1
ATOM 734 C C . ALA A 1 95 ? -23.409 5.608 12.156 1.00 92.38 95 ALA A C 1
ATOM 736 O O . ALA A 1 95 ? -24.172 5.569 13.124 1.00 92.38 95 ALA A O 1
ATOM 737 N N . GLU A 1 96 ? -23.519 4.762 11.133 1.00 93.50 96 GLU A N 1
ATOM 738 C CA . GLU A 1 96 ? -24.526 3.702 11.079 1.00 93.50 96 GLU A CA 1
ATOM 739 C C . GLU A 1 96 ? -24.261 2.608 12.116 1.00 93.50 96 GLU A C 1
ATOM 741 O O . GLU A 1 96 ? -25.172 2.241 12.861 1.00 93.50 96 GLU A O 1
ATOM 746 N N . ILE A 1 97 ? -23.010 2.151 12.239 1.00 95.75 97 ILE A N 1
ATOM 747 C CA . ILE A 1 97 ? -22.631 1.136 13.232 1.00 95.75 97 ILE A CA 1
ATOM 748 C C . ILE A 1 97 ? -22.821 1.675 14.649 1.00 95.75 97 ILE A C 1
ATOM 750 O O . ILE A 1 97 ? -23.289 0.960 15.530 1.00 95.75 97 ILE A O 1
ATOM 754 N N . MET A 1 98 ? -22.503 2.948 14.881 1.00 94.44 98 MET A N 1
ATOM 755 C CA . MET A 1 98 ? -22.720 3.601 16.170 1.00 94.44 98 MET A CA 1
ATOM 756 C C . MET A 1 98 ? -24.200 3.625 16.571 1.00 94.44 98 MET A C 1
ATOM 758 O O . MET A 1 98 ? -24.514 3.436 17.748 1.00 94.44 98 MET A O 1
ATOM 762 N N . ALA A 1 99 ? -25.095 3.856 15.608 1.00 94.94 99 ALA A N 1
ATOM 763 C CA . ALA A 1 99 ? -26.527 4.022 15.842 1.00 94.94 99 ALA A CA 1
ATOM 764 C C . ALA A 1 99 ? -27.283 2.704 16.090 1.00 94.94 99 ALA A C 1
ATOM 766 O O . ALA A 1 99 ? -28.410 2.750 16.594 1.00 94.94 99 ALA A O 1
ATOM 767 N N . ASP A 1 100 ? -26.694 1.551 15.757 1.00 95.50 100 ASP A N 1
ATOM 768 C CA . ASP A 1 100 ? -27.318 0.238 15.925 1.00 95.50 100 ASP A CA 1
ATOM 769 C C . ASP A 1 100 ? -26.439 -0.711 16.769 1.00 95.50 100 ASP A C 1
ATOM 771 O O . ASP A 1 100 ? -25.410 -1.201 16.297 1.00 95.50 100 ASP A O 1
ATOM 775 N N . PRO A 1 101 ? -26.856 -1.064 18.003 1.00 95.81 101 PRO A N 1
ATOM 776 C CA . PRO A 1 101 ? -26.153 -2.039 18.842 1.00 95.81 101 PRO A CA 1
ATOM 777 C C . PRO A 1 101 ? -25.977 -3.425 18.204 1.00 95.81 101 PRO A C 1
ATOM 779 O O . PRO A 1 101 ? -25.164 -4.216 18.689 1.00 95.81 101 PRO A O 1
ATOM 782 N N . TYR A 1 102 ? -26.742 -3.744 17.156 1.00 94.06 102 TYR A N 1
ATOM 783 C CA . TYR A 1 102 ? -26.674 -5.007 16.427 1.00 94.06 102 TYR A CA 1
ATOM 784 C C . TYR A 1 102 ? -25.822 -4.955 15.158 1.00 94.06 102 TYR A C 1
ATOM 786 O O . TYR A 1 102 ? -25.557 -6.012 14.583 1.00 94.06 102 TYR A O 1
ATOM 794 N N . ALA A 1 103 ? -25.370 -3.771 14.745 1.00 94.62 103 ALA A N 1
ATOM 795 C CA . ALA A 1 103 ? -24.520 -3.623 13.578 1.00 94.62 103 ALA A CA 1
ATOM 796 C C . ALA A 1 103 ? -23.080 -4.078 13.853 1.00 94.62 103 ALA A C 1
ATOM 798 O O . ALA A 1 103 ? -22.530 -3.926 14.950 1.00 94.62 103 ALA A O 1
ATOM 799 N N . ILE A 1 104 ? -22.472 -4.616 12.802 1.00 94.94 104 ILE A N 1
ATOM 800 C CA . ILE A 1 104 ? -21.049 -4.896 12.676 1.00 94.94 104 ILE A CA 1
ATOM 801 C C . ILE A 1 104 ? -20.613 -4.401 11.302 1.00 94.94 104 ILE A C 1
ATOM 803 O O . ILE A 1 104 ? -21.359 -4.524 10.333 1.00 94.94 104 ILE A O 1
ATOM 807 N N . GLY A 1 105 ? -19.410 -3.855 11.213 1.00 93.62 105 GLY A N 1
ATOM 808 C CA . GLY A 1 105 ? -18.829 -3.472 9.936 1.00 93.62 105 GLY A CA 1
ATOM 809 C C . GLY A 1 105 ? -17.319 -3.392 10.015 1.00 93.62 105 GLY A C 1
ATOM 810 O O . GLY A 1 105 ? -16.717 -3.698 11.048 1.00 93.62 105 GLY A O 1
ATOM 811 N N . PHE A 1 106 ? -16.708 -3.001 8.906 1.00 93.75 106 PHE A N 1
ATOM 812 C CA . PHE A 1 106 ? -15.273 -2.799 8.814 1.00 93.75 106 PHE A CA 1
ATOM 813 C C . PHE A 1 106 ? -14.960 -1.582 7.949 1.00 93.75 106 PHE A C 1
ATOM 815 O O . PHE A 1 106 ? -15.698 -1.283 7.015 1.00 93.75 106 PHE A O 1
ATOM 822 N N . PHE A 1 107 ? -13.864 -0.903 8.267 1.00 93.00 107 PHE A N 1
ATOM 823 C CA . PHE A 1 107 ? -13.318 0.225 7.507 1.00 93.00 107 PHE A CA 1
ATOM 824 C C . PHE A 1 107 ? -11.863 0.480 7.926 1.00 93.00 107 PHE A C 1
ATOM 826 O O . PHE A 1 107 ? -11.341 -0.215 8.805 1.00 93.00 107 PHE A O 1
ATOM 833 N N . GLY A 1 108 ? -11.189 1.448 7.298 1.00 91.19 108 GLY A N 1
ATOM 834 C CA . GLY A 1 108 ? -9.796 1.790 7.608 1.00 91.19 108 GLY A CA 1
ATOM 835 C C . GLY A 1 108 ? -9.582 2.125 9.089 1.00 91.19 108 GLY A C 1
ATOM 836 O O . GLY A 1 108 ? -10.365 2.854 9.696 1.00 91.19 108 GLY A O 1
ATOM 837 N N . TYR A 1 109 ? -8.517 1.595 9.693 1.00 91.94 109 TYR A N 1
ATOM 838 C CA . TYR A 1 109 ? -8.289 1.687 11.140 1.00 91.94 109 TYR A CA 1
ATOM 839 C C . TYR A 1 109 ? -8.254 3.123 11.691 1.00 91.94 109 TYR A C 1
ATOM 841 O O . TYR A 1 109 ? -8.732 3.352 12.803 1.00 91.94 109 TYR A O 1
ATOM 849 N N . ALA A 1 110 ? -7.755 4.099 10.929 1.00 89.25 110 ALA A N 1
ATOM 850 C CA . ALA A 1 110 ? -7.741 5.498 11.358 1.00 89.25 110 ALA A CA 1
ATOM 851 C C . ALA A 1 110 ? -9.142 6.053 11.667 1.00 89.25 110 ALA A C 1
ATOM 853 O O . ALA A 1 110 ? -9.327 6.721 12.681 1.00 89.25 110 ALA A O 1
ATOM 854 N N . TYR A 1 111 ? -10.162 5.680 10.891 1.00 87.88 111 TYR A N 1
ATOM 855 C CA . TYR A 1 111 ? -11.543 6.089 11.172 1.00 87.88 111 TYR A CA 1
ATOM 856 C C . TYR A 1 111 ? -12.069 5.508 12.486 1.00 87.88 111 TYR A C 1
ATOM 858 O O . TYR A 1 111 ? -12.887 6.130 13.166 1.00 87.88 111 TYR A O 1
ATOM 866 N N . TYR A 1 112 ? -11.591 4.323 12.880 1.00 91.94 112 TYR A N 1
ATOM 867 C CA . TYR A 1 112 ? -11.917 3.765 14.189 1.00 91.94 112 TYR A CA 1
ATOM 868 C C . TYR A 1 112 ? -11.257 4.586 15.299 1.00 91.94 112 TYR A C 1
ATOM 870 O O . TYR A 1 112 ? -11.938 4.912 16.270 1.00 91.94 112 TYR A O 1
ATOM 878 N N . GLN A 1 113 ? -9.986 4.973 15.138 1.00 89.88 113 GLN A N 1
ATOM 879 C CA . GLN A 1 113 ? -9.280 5.799 16.125 1.00 89.88 113 GLN A CA 1
ATOM 880 C C . GLN A 1 113 ? -10.003 7.124 16.406 1.00 89.88 113 GLN A C 1
ATOM 882 O O . GLN A 1 113 ? -10.113 7.560 17.552 1.00 89.88 113 GLN A O 1
ATOM 887 N N . GLU A 1 114 ? -10.554 7.752 15.368 1.00 90.25 114 GLU A N 1
ATOM 888 C CA . GLU A 1 114 ? -11.325 8.993 15.506 1.00 90.25 114 GLU A CA 1
ATOM 889 C C . GLU A 1 114 ? -12.661 8.798 16.251 1.00 90.25 114 GLU A C 1
ATOM 891 O O . GLU A 1 114 ? -13.226 9.756 16.784 1.00 90.25 114 GLU A O 1
ATOM 896 N N . ASN A 1 115 ? -13.151 7.556 16.337 1.00 93.50 115 ASN A N 1
ATOM 897 C CA . ASN A 1 115 ? -14.456 7.188 16.888 1.00 93.50 115 ASN A CA 1
ATOM 898 C C . ASN A 1 115 ? -14.375 6.210 18.084 1.00 93.50 115 ASN A C 1
ATOM 900 O O . ASN A 1 115 ? -15.387 5.615 18.460 1.00 93.50 115 ASN A O 1
ATOM 904 N N . GLU A 1 116 ? -13.222 6.066 18.752 1.00 93.06 116 GLU A N 1
ATOM 905 C CA . GLU A 1 116 ? -13.034 5.120 19.879 1.00 93.06 116 GLU A CA 1
ATOM 906 C C . GLU A 1 116 ? -13.978 5.356 21.070 1.00 93.06 116 GLU A C 1
ATOM 908 O O . GLU A 1 116 ? -14.188 4.481 21.910 1.00 93.06 116 GLU A O 1
ATOM 913 N N . ALA A 1 117 ? -14.550 6.558 21.179 1.00 93.94 117 ALA A N 1
ATOM 914 C CA . ALA A 1 117 ? -15.509 6.883 22.231 1.00 93.94 117 ALA A CA 1
ATOM 915 C C . ALA A 1 117 ? -16.882 6.215 22.025 1.00 93.94 117 ALA A C 1
ATOM 917 O O . ALA A 1 117 ? -17.653 6.093 22.981 1.00 93.94 117 ALA A O 1
ATOM 918 N N . THR A 1 118 ? -17.209 5.837 20.790 1.00 94.88 118 THR A N 1
ATOM 919 C CA . THR A 1 118 ? -18.545 5.385 20.373 1.00 94.88 118 THR A CA 1
ATOM 920 C C . THR A 1 118 ? -18.529 4.044 19.646 1.00 94.88 118 THR A C 1
ATOM 922 O O . THR A 1 118 ? -19.576 3.399 19.535 1.00 94.88 118 THR A O 1
ATOM 925 N N . LEU A 1 119 ? -17.356 3.598 19.203 1.00 96.38 119 LEU A N 1
ATOM 926 C CA . LEU A 1 119 ? -17.131 2.319 18.554 1.00 96.38 119 LEU A CA 1
ATOM 927 C C . LEU A 1 119 ? -16.096 1.500 19.314 1.00 96.38 119 LEU A C 1
ATOM 929 O O . LEU A 1 119 ? -15.165 2.028 19.918 1.00 96.38 119 LEU A O 1
ATOM 933 N N . ARG A 1 120 ? -16.224 0.181 19.195 1.00 95.94 120 ARG A N 1
ATOM 934 C CA . ARG A 1 120 ? -15.268 -0.780 19.735 1.00 95.94 120 ARG A CA 1
ATOM 935 C C . ARG A 1 120 ? -14.718 -1.655 18.621 1.00 95.94 120 ARG A C 1
ATOM 937 O O . ARG A 1 120 ? -15.482 -2.370 17.971 1.00 95.94 120 ARG A O 1
ATOM 944 N N . ALA A 1 121 ? -13.398 -1.652 18.459 1.00 95.38 121 ALA A N 1
ATOM 945 C CA . ALA A 1 121 ? -12.716 -2.609 17.600 1.00 95.38 121 ALA A CA 1
ATOM 946 C C . ALA A 1 121 ? -12.754 -4.019 18.215 1.00 95.38 121 ALA A C 1
ATOM 948 O O . ALA A 1 121 ? -12.592 -4.208 19.428 1.00 95.38 121 ALA A O 1
ATOM 949 N N . LEU A 1 122 ? -12.998 -5.015 17.369 1.00 96.31 122 LEU A N 1
ATOM 950 C CA . LEU A 1 122 ? -12.999 -6.425 17.729 1.00 96.31 122 LEU A CA 1
ATOM 951 C C . LEU A 1 122 ? -11.626 -7.045 17.476 1.00 96.31 122 LEU A C 1
ATOM 953 O O . LEU A 1 122 ? -10.985 -6.795 16.454 1.00 96.31 122 LEU A O 1
ATOM 957 N N . ALA A 1 123 ? -11.216 -7.928 18.389 1.00 96.00 123 ALA A N 1
ATOM 958 C CA . ALA A 1 123 ? -10.105 -8.826 18.121 1.00 96.00 123 ALA A CA 1
ATOM 959 C C . ALA A 1 123 ? -10.504 -9.839 17.041 1.00 96.00 123 ALA A C 1
ATOM 961 O O . ALA A 1 123 ? -11.618 -10.374 17.075 1.00 96.00 123 ALA A O 1
ATOM 962 N N . VAL A 1 124 ? -9.571 -10.134 16.137 1.00 96.00 124 VAL A N 1
ATOM 963 C CA . VAL A 1 124 ? -9.704 -11.199 15.142 1.00 96.00 124 VAL A CA 1
ATOM 964 C C . VAL A 1 124 ? -8.698 -12.295 15.465 1.00 96.00 124 VAL A C 1
ATOM 966 O O . VAL A 1 124 ? -7.512 -12.017 15.614 1.00 96.00 124 VAL A O 1
ATOM 969 N N . ASP A 1 125 ? -9.178 -13.525 15.648 1.00 94.69 125 ASP A N 1
ATOM 970 C CA . ASP A 1 125 ? -8.383 -14.670 16.121 1.00 94.69 125 ASP A CA 1
ATOM 971 C C . ASP A 1 125 ? -7.594 -14.361 17.416 1.00 94.69 125 ASP A C 1
ATOM 973 O O . ASP A 1 125 ? -6.470 -14.819 17.622 1.00 94.69 125 ASP A O 1
ATOM 977 N N . GLY A 1 126 ? -8.192 -13.564 18.310 1.00 94.50 126 GLY A N 1
ATOM 978 C CA . GLY A 1 126 ? -7.589 -13.145 19.580 1.00 94.50 126 GLY A CA 1
ATOM 979 C C . GLY A 1 126 ? -6.584 -11.990 19.474 1.00 94.50 126 GLY A C 1
ATOM 980 O O . GLY A 1 126 ? -5.997 -11.610 20.489 1.00 94.50 126 GLY A O 1
ATOM 981 N N . VAL A 1 127 ? -6.397 -11.404 18.286 1.00 95.69 127 VAL A N 1
ATOM 982 C CA . VAL A 1 127 ? -5.463 -10.294 18.037 1.00 95.69 127 VAL A CA 1
ATOM 983 C C . VAL A 1 127 ? -6.230 -8.991 17.807 1.00 95.69 127 VAL A C 1
ATOM 985 O O . VAL A 1 127 ? -7.097 -8.911 16.940 1.00 95.69 127 VAL A O 1
ATOM 988 N N . GLN A 1 128 ? -5.919 -7.956 18.589 1.00 92.56 128 GLN A N 1
ATOM 989 C CA . GLN A 1 128 ? -6.474 -6.609 18.410 1.00 92.56 128 GLN A CA 1
ATOM 990 C C . GLN A 1 128 ? -5.729 -5.859 17.292 1.00 92.56 128 GLN A C 1
ATOM 992 O O . GLN A 1 128 ? -4.509 -6.018 1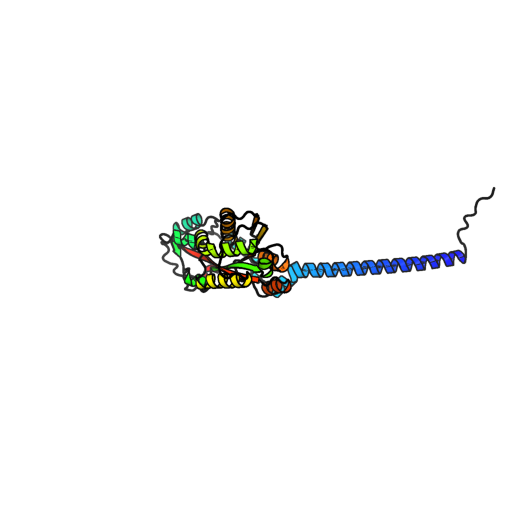7.186 1.00 92.56 128 GLN A O 1
ATOM 997 N N . PRO A 1 129 ? -6.409 -5.011 16.500 1.00 90.75 129 PRO A N 1
ATOM 998 C CA . PRO A 1 129 ? -5.723 -4.136 15.559 1.00 90.75 129 PRO A CA 1
ATOM 999 C C . PRO A 1 129 ? -4.871 -3.104 16.310 1.00 90.75 129 PRO A C 1
ATOM 1001 O O . PRO A 1 129 ? -5.322 -2.475 17.270 1.00 90.75 129 PRO A O 1
ATOM 1004 N N . GLY A 1 130 ? -3.630 -2.919 15.867 1.00 90.81 130 GLY A N 1
ATOM 1005 C CA . GLY A 1 130 ? -2.713 -1.929 16.425 1.00 90.81 130 GLY A CA 1
ATOM 1006 C C . GLY A 1 130 ? -1.307 -2.056 15.847 1.00 90.81 130 GLY A C 1
ATOM 1007 O O . GLY A 1 130 ? -0.960 -3.094 15.290 1.00 90.81 130 GLY A O 1
ATOM 1008 N N . ALA A 1 131 ? -0.488 -1.014 16.022 1.00 88.94 131 ALA A N 1
ATOM 1009 C CA . ALA A 1 131 ? 0.796 -0.854 15.331 1.00 88.94 131 ALA A CA 1
ATOM 1010 C C . ALA A 1 131 ? 1.719 -2.081 15.431 1.00 88.94 131 ALA A C 1
ATOM 1012 O O . ALA A 1 131 ? 2.257 -2.533 14.429 1.00 88.94 131 ALA A O 1
ATOM 1013 N N . ALA A 1 132 ? 1.861 -2.671 16.622 1.00 91.31 132 ALA A N 1
ATOM 1014 C CA . ALA A 1 132 ? 2.704 -3.853 16.801 1.00 91.31 132 ALA A CA 1
ATOM 1015 C C . ALA A 1 132 ? 2.168 -5.084 16.047 1.00 91.31 132 ALA A C 1
ATOM 1017 O O . ALA A 1 132 ? 2.943 -5.780 15.401 1.00 91.31 132 ALA A O 1
ATOM 1018 N N . ALA A 1 133 ? 0.854 -5.320 16.109 1.00 93.44 133 ALA A N 1
ATOM 1019 C CA . ALA A 1 133 ? 0.218 -6.501 15.527 1.00 93.44 133 ALA A CA 1
ATOM 1020 C C . ALA A 1 133 ? 0.117 -6.434 13.995 1.00 93.44 133 ALA A C 1
ATOM 1022 O O . ALA A 1 133 ? 0.147 -7.456 13.314 1.00 93.44 133 ALA A O 1
ATOM 1023 N N . VAL A 1 134 ? -0.020 -5.228 13.438 1.00 93.19 134 VAL A N 1
ATOM 1024 C CA . VAL A 1 134 ? -0.002 -5.037 11.982 1.00 93.19 134 VAL A CA 1
ATOM 1025 C C . VAL A 1 134 ? 1.427 -5.105 11.439 1.00 93.19 134 VAL A C 1
ATOM 1027 O O . VAL A 1 134 ? 1.643 -5.655 10.364 1.00 93.19 134 VAL A O 1
ATOM 1030 N N . GLU A 1 135 ? 2.415 -4.619 12.199 1.00 90.62 135 GLU A N 1
ATOM 1031 C CA . GLU A 1 135 ? 3.828 -4.647 11.810 1.00 90.62 135 GLU A CA 1
ATOM 1032 C C . GLU A 1 135 ? 4.406 -6.066 11.787 1.00 90.62 135 GLU A C 1
ATOM 1034 O O . GLU A 1 135 ? 5.132 -6.417 10.857 1.00 90.62 135 GLU A O 1
ATOM 1039 N N . ASP A 1 136 ? 4.096 -6.886 12.795 1.00 92.06 136 ASP A N 1
ATOM 1040 C CA . ASP A 1 136 ? 4.575 -8.271 12.872 1.00 92.06 136 ASP A CA 1
ATOM 1041 C C . ASP A 1 136 ? 3.718 -9.267 12.066 1.00 92.06 136 ASP A C 1
ATOM 1043 O O . ASP A 1 136 ? 4.046 -10.455 11.997 1.00 92.06 136 ASP A O 1
ATOM 1047 N N . GLY A 1 137 ? 2.647 -8.780 11.429 1.00 91.44 137 GLY A N 1
ATOM 1048 C CA . GLY A 1 137 ? 1.738 -9.565 10.596 1.00 91.44 137 GLY A CA 1
ATOM 1049 C C . GLY A 1 137 ? 0.809 -10.499 11.377 1.00 91.44 137 GLY A C 1
ATOM 1050 O O . GLY A 1 137 ? 0.189 -11.374 10.772 1.00 91.44 137 GLY A O 1
ATOM 1051 N N . SER A 1 138 ? 0.709 -10.354 12.702 1.00 94.56 138 SER A N 1
ATOM 1052 C CA . SER A 1 138 ? -0.208 -11.156 13.518 1.00 94.56 138 SER A CA 1
ATOM 1053 C C . SER A 1 138 ? -1.673 -10.742 13.367 1.00 94.56 138 SER A C 1
ATOM 1055 O O . SER A 1 138 ? -2.554 -11.577 13.580 1.00 94.56 138 SER A O 1
ATOM 1057 N N . TYR A 1 139 ? -1.957 -9.491 12.982 1.00 95.19 139 TYR A N 1
ATOM 1058 C CA . TYR A 1 139 ? -3.321 -9.047 12.700 1.00 95.19 139 TYR A CA 1
ATOM 1059 C C . TYR A 1 139 ? -3.744 -9.424 11.265 1.00 95.19 139 TYR A C 1
ATOM 1061 O O . TYR A 1 139 ? -3.131 -8.953 10.305 1.00 95.19 139 TYR A O 1
ATOM 1069 N N . PRO A 1 140 ? -4.801 -10.238 11.079 1.00 92.62 140 PRO A N 1
ATOM 1070 C CA . PRO A 1 140 ? -5.089 -10.872 9.789 1.00 92.62 140 PRO A CA 1
ATOM 1071 C C . PRO A 1 140 ? -5.728 -9.946 8.746 1.00 92.62 140 PRO A C 1
ATOM 1073 O O . PRO A 1 140 ? -5.719 -10.269 7.562 1.00 92.62 140 PRO A O 1
ATOM 1076 N N . LEU A 1 141 ? -6.289 -8.805 9.159 1.00 94.06 141 LEU A N 1
ATOM 1077 C CA . LEU A 1 141 ? -6.944 -7.839 8.266 1.00 94.06 141 LEU A CA 1
ATOM 1078 C C . LEU A 1 141 ? -6.038 -6.637 7.982 1.00 94.06 141 LEU A C 1
ATOM 1080 O O . LEU A 1 141 ? -6.487 -5.492 7.937 1.00 94.06 141 LEU A O 1
ATOM 1084 N N . ALA A 1 142 ? -4.745 -6.912 7.834 1.00 95.00 142 ALA A N 1
ATOM 1085 C CA . ALA A 1 142 ? -3.726 -5.940 7.487 1.00 95.00 142 ALA A CA 1
ATOM 1086 C C . ALA A 1 142 ? -3.036 -6.337 6.182 1.00 95.00 142 ALA A C 1
ATOM 1088 O O . ALA A 1 142 ? -2.893 -7.519 5.863 1.00 95.00 142 ALA A O 1
ATOM 1089 N N . ARG A 1 143 ? -2.583 -5.338 5.430 1.00 94.75 143 ARG A N 1
ATOM 1090 C CA . ARG A 1 143 ? -1.804 -5.528 4.210 1.00 94.75 143 ARG A CA 1
ATOM 1091 C C . ARG A 1 143 ? -0.551 -4.651 4.235 1.00 94.75 143 ARG A C 1
ATOM 1093 O O . ARG A 1 143 ? -0.659 -3.436 4.418 1.00 94.75 143 ARG A O 1
ATOM 1100 N N . PRO A 1 144 ? 0.641 -5.244 4.063 1.00 96.19 144 PRO A N 1
ATOM 1101 C CA . PRO A 1 144 ? 1.885 -4.491 4.036 1.00 96.19 144 PRO A CA 1
ATOM 1102 C C . PRO A 1 144 ? 1.977 -3.656 2.757 1.00 96.19 144 PRO A C 1
ATOM 1104 O O . PRO A 1 144 ? 1.531 -4.077 1.688 1.00 96.19 144 PRO A O 1
ATOM 1107 N N . LEU A 1 145 ? 2.570 -2.474 2.870 1.00 98.00 145 LEU A N 1
ATOM 1108 C CA . LEU A 1 145 ? 2.712 -1.505 1.794 1.00 98.00 145 LEU A CA 1
ATOM 1109 C C . LEU A 1 145 ? 4.181 -1.401 1.386 1.00 98.00 145 LEU A C 1
ATOM 1111 O O . LEU A 1 145 ? 5.081 -1.361 2.232 1.00 98.00 145 LEU A O 1
ATOM 1115 N N . TYR A 1 146 ? 4.408 -1.326 0.082 1.00 98.50 146 TYR A N 1
ATOM 1116 C CA . TYR A 1 146 ? 5.731 -1.292 -0.519 1.00 98.50 146 TYR A CA 1
ATOM 1117 C C . TYR A 1 146 ? 5.780 -0.311 -1.682 1.00 98.50 146 TYR A C 1
ATOM 1119 O O . TYR A 1 146 ? 4.784 -0.103 -2.387 1.00 98.50 146 TYR A O 1
ATOM 1127 N N . ILE A 1 147 ? 6.980 0.197 -1.932 1.00 98.44 147 ILE A N 1
ATOM 1128 C CA . ILE A 1 147 ? 7.375 0.704 -3.242 1.00 98.44 147 ILE A CA 1
ATOM 1129 C C . ILE A 1 147 ? 8.532 -0.148 -3.772 1.00 98.44 147 ILE A C 1
ATOM 1131 O O . ILE A 1 147 ? 9.353 -0.659 -3.010 1.00 98.44 147 ILE A O 1
ATOM 1135 N N . TYR A 1 148 ? 8.575 -0.301 -5.086 1.00 98.50 148 TYR A N 1
ATOM 1136 C CA . TYR A 1 148 ? 9.586 -1.039 -5.821 1.00 98.50 148 TYR A CA 1
ATOM 1137 C C . TYR A 1 148 ? 10.153 -0.146 -6.906 1.00 98.50 148 TYR A C 1
ATOM 1139 O O . TYR A 1 148 ? 9.407 0.502 -7.634 1.00 98.50 148 TYR A O 1
ATOM 1147 N N . THR A 1 149 ? 11.463 -0.168 -7.066 1.00 98.25 149 THR A N 1
ATOM 1148 C CA . THR A 1 149 ? 12.148 0.344 -8.257 1.00 98.25 149 THR A CA 1
ATOM 1149 C C . THR A 1 149 ? 13.230 -0.660 -8.645 1.00 98.25 149 THR A C 1
ATOM 1151 O O . THR A 1 149 ? 13.296 -1.731 -8.049 1.00 98.25 149 THR A O 1
ATOM 1154 N N . ALA A 1 150 ? 14.065 -0.370 -9.634 1.00 96.88 150 ALA A N 1
ATOM 1155 C CA . ALA A 1 150 ? 15.192 -1.229 -9.982 1.00 96.88 150 ALA A CA 1
ATOM 1156 C C . ALA A 1 150 ? 16.514 -0.478 -9.846 1.00 96.88 150 ALA A C 1
ATOM 1158 O O . ALA A 1 150 ? 16.577 0.723 -10.108 1.00 96.88 150 ALA A O 1
ATOM 1159 N N . GLU A 1 151 ? 17.588 -1.192 -9.500 1.00 94.00 151 GLU A N 1
ATOM 1160 C CA . GLU A 1 151 ? 18.932 -0.596 -9.422 1.00 94.00 151 GLU A CA 1
ATOM 1161 C C . GLU A 1 151 ? 19.332 0.085 -10.742 1.00 94.00 151 GLU A C 1
ATOM 1163 O O . GLU A 1 151 ? 19.910 1.171 -10.742 1.00 94.00 151 GLU A O 1
ATOM 1168 N N . SER A 1 152 ? 18.963 -0.518 -11.878 1.00 94.62 152 SER A N 1
ATOM 1169 C CA . SER A 1 152 ? 19.176 0.056 -13.209 1.00 94.62 152 SER A CA 1
ATOM 1170 C C . SER A 1 152 ? 18.410 1.363 -13.414 1.00 94.62 152 SER A C 1
ATOM 1172 O O . SER A 1 152 ? 18.984 2.322 -13.922 1.00 94.62 152 SER A O 1
ATOM 1174 N N . VAL A 1 153 ? 17.160 1.449 -12.949 1.00 96.88 153 VAL A N 1
ATOM 1175 C CA . VAL A 1 153 ? 16.360 2.682 -13.019 1.00 96.88 153 VAL A CA 1
ATOM 1176 C C . VAL A 1 153 ? 16.998 3.784 -12.178 1.00 96.88 153 VAL A C 1
ATOM 1178 O O . VAL A 1 153 ? 17.154 4.900 -12.666 1.00 96.88 153 VAL A O 1
ATOM 1181 N N . LEU A 1 154 ? 17.426 3.477 -10.950 1.00 95.31 154 LEU A N 1
ATOM 1182 C CA . LEU A 1 154 ? 18.101 4.448 -10.081 1.00 95.31 154 LEU A CA 1
ATOM 1183 C C . LEU A 1 154 ? 19.417 4.958 -10.687 1.00 95.31 154 LEU A C 1
ATOM 1185 O O . LEU A 1 154 ? 19.739 6.138 -10.556 1.00 95.31 154 LEU A O 1
ATOM 1189 N N . ALA A 1 155 ? 20.165 4.085 -11.367 1.00 93.00 155 ALA A N 1
ATOM 1190 C CA . ALA A 1 155 ? 21.411 4.449 -12.035 1.00 93.00 155 ALA A CA 1
ATOM 1191 C C . ALA A 1 155 ? 21.193 5.301 -13.300 1.00 93.00 155 ALA A C 1
ATOM 1193 O O . ALA A 1 155 ? 22.024 6.156 -13.615 1.00 93.00 155 ALA A O 1
ATOM 1194 N N . GLU A 1 156 ? 20.108 5.060 -14.038 1.00 94.12 156 GLU A N 1
ATOM 1195 C CA . GLU A 1 156 ? 19.809 5.737 -15.305 1.00 94.12 156 GLU A CA 1
ATOM 1196 C C . GLU A 1 156 ? 19.018 7.039 -15.128 1.00 94.12 156 GLU A C 1
ATOM 1198 O O . GLU A 1 156 ? 19.182 7.962 -15.931 1.00 94.12 156 GLU A O 1
ATOM 1203 N N . LYS A 1 157 ? 18.182 7.126 -14.086 1.00 95.38 157 LYS A N 1
ATOM 1204 C CA . LYS A 1 157 ? 17.231 8.221 -13.864 1.00 95.38 157 LYS A CA 1
ATOM 1205 C C . LYS A 1 157 ? 17.440 8.874 -12.491 1.00 95.38 157 LYS A C 1
ATOM 1207 O O . LYS A 1 157 ? 16.786 8.487 -11.516 1.00 95.38 157 LYS A O 1
ATOM 1212 N N . PRO A 1 158 ? 18.326 9.883 -12.383 1.00 93.94 158 PRO A N 1
ATOM 1213 C CA . PRO A 1 158 ? 18.586 10.570 -11.116 1.00 93.94 158 PRO A CA 1
ATOM 1214 C C . PRO A 1 158 ? 17.333 11.233 -10.526 1.00 93.94 158 PRO A C 1
ATOM 1216 O O . PRO A 1 158 ? 17.211 11.313 -9.306 1.00 93.94 158 PRO A O 1
ATOM 1219 N N . GLU A 1 159 ? 16.369 11.642 -11.355 1.00 95.56 159 GLU A N 1
ATOM 1220 C CA . GLU A 1 159 ? 15.086 12.168 -10.891 1.00 95.56 159 GLU A CA 1
ATOM 1221 C C . GLU A 1 159 ? 14.249 11.123 -10.136 1.00 95.56 159 GLU A C 1
ATOM 1223 O O . GLU A 1 159 ? 13.556 11.475 -9.182 1.00 95.56 159 GLU A O 1
ATOM 1228 N N . VAL A 1 160 ? 14.350 9.840 -10.506 1.00 97.06 160 VAL A N 1
ATOM 1229 C CA . VAL A 1 160 ? 13.681 8.739 -9.796 1.00 97.06 160 VAL A CA 1
ATOM 1230 C C . VAL A 1 160 ? 14.370 8.505 -8.458 1.00 97.06 160 VAL A C 1
ATOM 1232 O O . VAL A 1 160 ? 13.694 8.398 -7.438 1.00 97.06 160 VAL A O 1
ATOM 1235 N N . ALA A 1 161 ? 15.707 8.501 -8.435 1.00 96.06 161 ALA A N 1
ATOM 1236 C CA . ALA A 1 161 ? 16.462 8.402 -7.188 1.00 96.06 161 ALA A CA 1
ATOM 1237 C C . ALA A 1 161 ? 16.138 9.561 -6.231 1.00 96.06 161 ALA A C 1
ATOM 1239 O O . ALA A 1 161 ? 15.912 9.324 -5.048 1.00 96.06 161 ALA A O 1
ATOM 1240 N N . ALA A 1 162 ? 16.036 10.792 -6.739 1.00 96.00 162 ALA A N 1
ATOM 1241 C CA . ALA A 1 162 ? 15.643 11.953 -5.943 1.00 96.00 162 ALA A CA 1
ATOM 1242 C C . ALA A 1 162 ? 14.212 11.836 -5.392 1.00 96.00 162 ALA A C 1
ATOM 1244 O O . ALA A 1 162 ? 13.958 12.238 -4.257 1.00 96.00 162 ALA A O 1
ATOM 1245 N N . PHE A 1 163 ? 13.279 11.265 -6.160 1.00 97.62 163 PHE A N 1
ATOM 1246 C CA . PHE A 1 163 ? 11.926 11.034 -5.663 1.00 97.62 163 PHE A CA 1
ATOM 1247 C C . PHE A 1 163 ? 11.864 9.917 -4.618 1.00 97.62 163 PHE A C 1
ATOM 1249 O O . PHE A 1 163 ? 11.161 10.079 -3.629 1.00 97.62 163 PHE A O 1
ATOM 1256 N N . VAL A 1 164 ? 12.606 8.815 -4.778 1.00 97.75 164 VAL A N 1
ATOM 1257 C CA . VAL A 1 164 ? 12.665 7.752 -3.755 1.00 97.75 164 VAL A CA 1
ATOM 1258 C C . VAL A 1 164 ? 13.318 8.264 -2.467 1.00 97.75 164 VAL A C 1
ATOM 1260 O O . VAL A 1 164 ? 12.817 7.974 -1.383 1.00 97.75 164 VAL A O 1
ATOM 1263 N N . ASP A 1 165 ? 14.369 9.083 -2.572 1.00 96.69 165 ASP A N 1
ATOM 1264 C CA . ASP A 1 165 ? 14.971 9.790 -1.432 1.00 96.69 165 ASP A CA 1
ATOM 1265 C C . ASP A 1 165 ? 13.932 10.656 -0.703 1.00 96.69 165 ASP A C 1
ATOM 1267 O O . ASP A 1 165 ? 13.736 10.520 0.509 1.00 96.69 165 ASP A O 1
ATOM 1271 N N . PHE A 1 166 ? 13.199 11.486 -1.455 1.00 96.75 166 PHE A N 1
ATOM 1272 C CA . PHE A 1 166 ? 12.121 12.305 -0.907 1.00 96.75 166 PHE A CA 1
ATOM 1273 C C . PHE A 1 166 ? 11.018 11.450 -0.272 1.00 96.75 166 PHE A C 1
ATOM 1275 O O . PHE A 1 166 ? 10.563 11.773 0.824 1.00 96.75 166 PHE A O 1
ATOM 1282 N N . TYR A 1 167 ? 10.617 10.359 -0.928 1.00 97.56 167 TYR A N 1
ATOM 1283 C CA . TYR A 1 167 ? 9.590 9.439 -0.451 1.00 97.56 167 TYR A CA 1
ATOM 1284 C C . TYR A 1 167 ? 9.975 8.894 0.923 1.00 97.56 167 TYR A C 1
ATOM 1286 O O . TYR A 1 167 ? 9.229 9.068 1.880 1.00 97.56 167 TYR A O 1
ATOM 1294 N N . LEU A 1 168 ? 11.155 8.281 1.044 1.00 96.88 168 LEU A N 1
ATOM 1295 C CA . LEU A 1 168 ? 11.624 7.696 2.302 1.00 96.88 168 LEU A CA 1
ATOM 1296 C C . LEU A 1 168 ? 11.836 8.752 3.395 1.00 96.88 168 LEU A C 1
ATOM 1298 O O . LEU A 1 168 ? 11.599 8.466 4.562 1.00 96.88 168 LEU A O 1
ATOM 1302 N N . SER A 1 169 ? 12.195 9.982 3.017 1.00 95.38 169 SER A N 1
ATOM 1303 C CA . SER A 1 169 ? 12.382 11.087 3.963 1.00 95.38 169 SER A CA 1
ATOM 1304 C C . SER A 1 169 ? 11.079 11.622 4.573 1.00 95.38 169 SER A C 1
ATOM 1306 O O . SER A 1 169 ? 11.133 12.245 5.629 1.00 95.38 169 SER A O 1
ATOM 1308 N N . HIS A 1 170 ? 9.929 11.424 3.917 1.00 95.69 170 HIS A N 1
ATOM 1309 C CA . HIS A 1 170 ? 8.649 12.036 4.320 1.00 95.69 170 HIS A CA 1
ATOM 1310 C C . HIS A 1 170 ? 7.513 11.024 4.519 1.00 95.69 170 HIS A C 1
ATOM 1312 O O . HIS A 1 170 ? 6.414 11.405 4.928 1.00 95.69 170 HIS A O 1
ATOM 1318 N N . VAL A 1 171 ? 7.744 9.740 4.226 1.00 96.31 171 VAL A N 1
ATOM 1319 C CA . VAL A 1 171 ? 6.696 8.718 4.316 1.00 96.31 171 VAL A CA 1
ATOM 1320 C C . VAL A 1 171 ? 6.179 8.546 5.738 1.00 96.31 171 VAL A C 1
ATOM 1322 O O . VAL A 1 171 ? 4.976 8.407 5.899 1.00 96.31 171 VAL A O 1
ATOM 1325 N N . ASP A 1 172 ? 7.048 8.617 6.748 1.00 92.69 172 ASP A N 1
ATOM 1326 C CA . ASP A 1 172 ? 6.671 8.462 8.162 1.00 92.69 172 ASP A CA 1
ATOM 1327 C C . ASP A 1 172 ? 5.670 9.542 8.607 1.00 92.69 172 ASP A C 1
ATOM 1329 O O . ASP A 1 172 ? 4.730 9.259 9.336 1.00 92.69 172 ASP A O 1
ATOM 1333 N N . GLU A 1 173 ? 5.813 10.768 8.093 1.00 90.62 173 GLU A N 1
ATOM 1334 C CA . GLU A 1 173 ? 4.884 11.871 8.373 1.00 90.62 173 GLU A CA 1
ATOM 1335 C C . GLU A 1 173 ? 3.598 11.764 7.537 1.00 90.62 173 GLU A C 1
ATOM 1337 O O . GLU A 1 173 ? 2.504 12.020 8.032 1.00 90.62 173 GLU A O 1
ATOM 1342 N N . SER A 1 174 ? 3.716 11.367 6.266 1.00 94.38 174 SER A N 1
ATOM 1343 C CA . SER A 1 174 ? 2.584 11.359 5.325 1.00 94.38 174 SER A CA 1
ATOM 1344 C C . SER A 1 174 ? 1.656 10.158 5.512 1.00 94.38 174 SER A C 1
ATOM 1346 O O . SER A 1 174 ? 0.473 10.227 5.190 1.00 94.38 174 SER A O 1
ATOM 1348 N N . ILE A 1 175 ? 2.180 9.025 5.982 1.00 93.94 175 ILE A N 1
ATOM 1349 C CA . ILE A 1 175 ? 1.428 7.768 6.065 1.00 93.94 175 ILE A CA 1
ATOM 1350 C C . ILE A 1 175 ? 0.317 7.813 7.118 1.00 93.94 175 ILE A C 1
ATOM 1352 O O . ILE A 1 175 ? -0.763 7.264 6.883 1.00 93.94 175 ILE A O 1
ATOM 1356 N N . ASP A 1 176 ? 0.549 8.534 8.214 1.00 89.62 176 ASP A N 1
ATOM 1357 C CA . ASP A 1 176 ? -0.436 8.746 9.272 1.00 89.62 176 ASP A CA 1
ATOM 1358 C C . ASP A 1 176 ? -1.598 9.628 8.782 1.00 89.62 176 ASP A C 1
ATOM 1360 O O . ASP A 1 176 ? -2.753 9.360 9.109 1.00 89.62 176 ASP A O 1
ATOM 1364 N N . GLU A 1 177 ? -1.330 10.629 7.930 1.00 89.19 177 GLU A N 1
ATOM 1365 C CA . GLU A 1 177 ? -2.372 11.490 7.341 1.00 89.19 177 GLU A CA 1
ATOM 1366 C C . GLU A 1 177 ? -3.320 10.721 6.407 1.00 89.19 177 GLU A C 1
ATOM 1368 O O . GLU A 1 177 ? -4.491 11.077 6.273 1.00 89.19 177 GLU A O 1
ATOM 1373 N N . ILE A 1 178 ? -2.825 9.653 5.774 1.00 90.94 178 ILE A N 1
ATOM 1374 C CA . ILE A 1 178 ? -3.634 8.743 4.947 1.00 90.94 178 ILE A CA 1
ATOM 1375 C C . ILE A 1 178 ? -4.404 7.727 5.809 1.00 90.94 178 ILE A C 1
ATOM 1377 O O . ILE A 1 178 ? -5.334 7.079 5.328 1.00 90.94 178 ILE A O 1
ATOM 1381 N N . GLY A 1 179 ? -4.050 7.602 7.089 1.00 89.69 179 GLY A N 1
ATOM 1382 C CA . GLY A 1 179 ? -4.692 6.691 8.028 1.00 89.69 179 GLY A CA 1
ATOM 1383 C C . GLY A 1 179 ? -4.119 5.273 8.030 1.00 89.69 179 GLY A C 1
ATOM 1384 O O . GLY A 1 179 ? -4.800 4.326 8.437 1.00 89.69 179 GLY A O 1
ATOM 1385 N N . TYR A 1 180 ? -2.879 5.114 7.567 1.00 94.12 180 TYR A N 1
ATOM 1386 C CA . TYR A 1 180 ? -2.133 3.859 7.616 1.00 94.12 180 TYR A CA 1
ATOM 1387 C C . TYR A 1 180 ? -1.145 3.862 8.782 1.00 94.12 180 TYR A C 1
ATOM 1389 O O . TYR A 1 180 ? -0.913 4.875 9.427 1.00 94.12 180 TYR A O 1
ATOM 1397 N N . PHE A 1 181 ? -0.553 2.704 9.057 1.00 93.81 181 PHE A N 1
ATOM 1398 C CA . PHE A 1 181 ? 0.502 2.575 10.049 1.00 93.81 181 PHE A CA 1
ATOM 1399 C C . PHE A 1 181 ? 1.863 2.739 9.388 1.00 93.81 181 PHE A C 1
ATOM 1401 O O . PHE A 1 181 ? 2.199 1.997 8.454 1.00 93.81 181 PHE A O 1
ATOM 1408 N N . ALA A 1 182 ? 2.671 3.643 9.933 1.00 94.06 182 ALA A N 1
ATOM 1409 C CA . ALA A 1 182 ? 4.090 3.700 9.631 1.00 94.06 182 ALA A CA 1
ATOM 1410 C C . ALA A 1 182 ? 4.772 2.342 9.856 1.00 94.06 182 ALA A C 1
ATOM 1412 O O . ALA A 1 182 ? 4.464 1.604 10.801 1.00 94.06 182 ALA A O 1
ATOM 1413 N N . ALA A 1 183 ? 5.719 2.008 8.977 1.00 95.12 183 ALA A N 1
ATOM 1414 C CA . ALA A 1 183 ? 6.611 0.880 9.210 1.00 95.12 183 ALA A CA 1
ATOM 1415 C C . ALA A 1 183 ? 7.414 1.119 10.497 1.00 95.12 183 ALA A C 1
ATOM 1417 O O . ALA A 1 183 ? 7.761 2.255 10.819 1.00 95.12 183 ALA A O 1
ATOM 1418 N N . ALA A 1 184 ? 7.771 0.058 11.228 1.00 94.44 184 ALA A N 1
ATOM 1419 C CA . ALA A 1 184 ? 8.600 0.247 12.415 1.00 94.44 184 ALA A CA 1
ATOM 1420 C C . ALA A 1 184 ? 9.927 0.935 12.046 1.00 94.44 184 ALA A C 1
ATOM 1422 O O . ALA A 1 184 ? 10.480 0.649 10.979 1.00 94.44 184 ALA A O 1
ATOM 1423 N N . PRO A 1 185 ? 10.524 1.741 12.948 1.00 94.69 185 PRO A N 1
ATOM 1424 C CA . PRO A 1 185 ? 11.755 2.476 12.651 1.00 94.69 185 PRO A CA 1
ATOM 1425 C C . PRO A 1 185 ? 12.896 1.598 12.118 1.00 94.69 185 PRO A C 1
ATOM 1427 O O . PRO A 1 185 ? 13.672 2.023 11.271 1.00 94.69 185 PRO A O 1
ATOM 1430 N N . ALA A 1 186 ? 12.998 0.348 12.585 1.00 95.44 186 ALA A N 1
ATOM 1431 C CA . ALA A 1 186 ? 13.994 -0.599 12.086 1.00 95.44 186 ALA A CA 1
ATOM 1432 C C . ALA A 1 186 ? 13.713 -1.064 10.646 1.00 95.44 186 ALA A C 1
ATOM 1434 O O . ALA A 1 186 ? 14.651 -1.257 9.876 1.00 95.44 186 ALA A O 1
ATOM 1435 N N . THR A 1 187 ? 12.440 -1.239 10.287 1.00 95.56 187 THR A N 1
ATOM 1436 C CA . THR A 1 187 ? 12.003 -1.598 8.933 1.00 95.56 187 THR A CA 1
ATOM 1437 C C . THR A 1 187 ? 12.254 -0.439 7.973 1.00 95.56 187 THR A C 1
ATOM 1439 O O . THR A 1 187 ? 12.863 -0.649 6.925 1.00 95.56 187 THR A O 1
ATOM 1442 N N . LEU A 1 188 ? 11.857 0.782 8.345 1.00 95.00 188 LEU A N 1
ATOM 1443 C CA . LEU A 1 188 ? 12.077 1.959 7.507 1.00 95.00 188 LEU A CA 1
ATOM 1444 C C . LEU A 1 188 ? 13.578 2.224 7.314 1.00 95.00 188 LEU A C 1
ATOM 1446 O O . LEU A 1 188 ? 14.036 2.355 6.183 1.00 95.00 188 LEU A O 1
ATOM 1450 N N . ALA A 1 189 ? 14.376 2.135 8.383 1.00 96.44 189 ALA A N 1
ATOM 1451 C CA . ALA A 1 189 ? 15.831 2.231 8.280 1.00 96.44 189 ALA A CA 1
ATOM 1452 C C . ALA A 1 189 ? 16.441 1.133 7.387 1.00 96.44 189 ALA A C 1
ATOM 1454 O O . ALA A 1 189 ? 17.455 1.361 6.728 1.00 96.44 189 ALA A O 1
ATOM 1455 N N . ALA A 1 190 ? 15.869 -0.075 7.348 1.00 97.25 190 ALA A N 1
ATOM 1456 C CA . ALA A 1 190 ? 16.328 -1.119 6.432 1.00 97.25 190 ALA A CA 1
ATOM 1457 C C . ALA A 1 190 ? 16.034 -0.756 4.967 1.00 97.25 190 ALA A C 1
ATOM 1459 O O . ALA A 1 190 ? 16.914 -0.935 4.123 1.00 97.25 190 ALA A O 1
ATOM 1460 N N . ALA A 1 191 ? 14.852 -0.200 4.681 1.00 97.31 191 ALA A N 1
ATOM 1461 C CA . ALA A 1 191 ? 14.498 0.310 3.357 1.00 97.31 191 ALA A CA 1
ATOM 1462 C C . ALA A 1 191 ? 15.427 1.464 2.933 1.00 97.31 191 ALA A C 1
ATOM 1464 O O . ALA A 1 191 ? 16.004 1.421 1.849 1.00 97.31 191 ALA A O 1
ATOM 1465 N N . GLU A 1 192 ? 15.668 2.436 3.815 1.00 96.94 192 GLU A N 1
ATOM 1466 C CA . GLU A 1 192 ? 16.619 3.529 3.578 1.00 96.94 192 GLU A CA 1
ATOM 1467 C C . GLU A 1 192 ? 18.025 3.016 3.268 1.00 96.94 192 GLU A C 1
ATOM 1469 O O . GLU A 1 192 ? 18.627 3.412 2.274 1.00 96.94 192 GLU A O 1
ATOM 1474 N N . ASN A 1 193 ? 18.552 2.091 4.074 1.00 97.50 193 ASN A N 1
ATOM 1475 C CA . ASN A 1 193 ? 19.885 1.539 3.842 1.00 97.50 193 ASN A CA 1
ATOM 1476 C C . ASN A 1 193 ? 19.971 0.759 2.520 1.00 97.50 193 ASN A C 1
ATOM 1478 O O . ASN A 1 193 ? 20.995 0.837 1.837 1.00 97.50 193 ASN A O 1
ATOM 1482 N N . ALA A 1 194 ? 18.917 0.025 2.150 1.00 97.38 194 ALA A N 1
ATOM 1483 C CA . ALA A 1 194 ? 18.848 -0.676 0.871 1.00 97.38 194 ALA A CA 1
ATOM 1484 C C . ALA A 1 194 ? 18.837 0.314 -0.306 1.00 97.38 194 ALA A C 1
ATOM 1486 O O . ALA A 1 194 ? 19.605 0.149 -1.255 1.00 97.38 194 ALA A O 1
ATOM 1487 N N . PHE A 1 195 ? 18.043 1.384 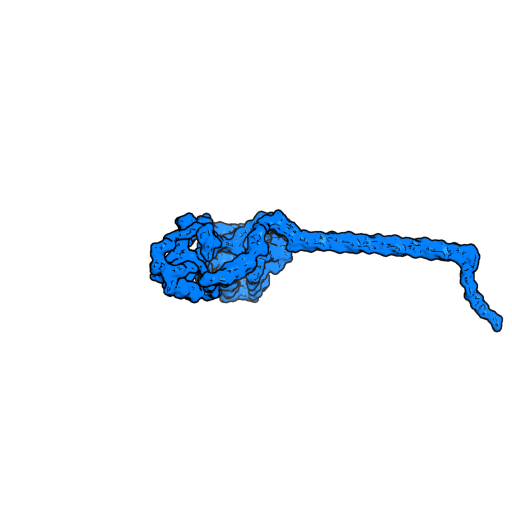-0.205 1.00 97.62 195 PHE A N 1
ATOM 1488 C CA . PHE A 1 195 ? 18.018 2.464 -1.188 1.00 97.62 195 PHE A CA 1
ATOM 1489 C C . PHE A 1 195 ? 19.372 3.165 -1.319 1.00 97.62 195 PHE A C 1
ATOM 1491 O O . PHE A 1 195 ? 19.888 3.273 -2.428 1.00 97.62 195 PHE A O 1
ATOM 1498 N N . LEU A 1 196 ? 19.987 3.583 -0.211 1.00 96.69 196 LEU A N 1
ATOM 1499 C CA . LEU A 1 196 ? 21.284 4.263 -0.226 1.00 96.69 196 LEU A CA 1
ATOM 1500 C C . LEU A 1 196 ? 22.372 3.393 -0.866 1.00 96.69 196 LEU A C 1
ATOM 1502 O O . LEU A 1 196 ? 23.174 3.890 -1.658 1.00 96.69 196 LEU A O 1
ATOM 1506 N N . ALA A 1 197 ? 22.372 2.088 -0.577 1.00 96.31 197 ALA A N 1
ATOM 1507 C CA . ALA A 1 197 ? 23.288 1.144 -1.205 1.00 96.31 197 ALA A CA 1
ATOM 1508 C C . ALA A 1 197 ? 23.064 1.043 -2.725 1.00 96.31 197 ALA A C 1
ATOM 1510 O O . ALA A 1 197 ? 24.032 1.149 -3.480 1.00 96.31 197 ALA A O 1
ATOM 1511 N N . ALA A 1 198 ? 21.811 0.895 -3.167 1.00 95.50 198 ALA A N 1
ATOM 1512 C CA . ALA A 1 198 ? 21.448 0.796 -4.582 1.00 95.50 198 ALA A CA 1
ATOM 1513 C C . ALA A 1 198 ? 21.716 2.098 -5.362 1.00 95.50 198 ALA A C 1
ATOM 1515 O O . ALA A 1 198 ? 22.205 2.065 -6.489 1.00 95.50 198 ALA A O 1
ATOM 1516 N N . ALA A 1 199 ? 21.454 3.254 -4.748 1.00 93.56 199 ALA A N 1
ATOM 1517 C CA . ALA A 1 199 ? 21.670 4.574 -5.335 1.00 93.56 199 ALA A CA 1
ATOM 1518 C C . ALA A 1 199 ? 23.137 5.049 -5.256 1.00 93.56 199 ALA A C 1
ATOM 1520 O O . ALA A 1 199 ? 23.476 6.104 -5.795 1.00 93.56 199 ALA A O 1
ATOM 1521 N N . GLY A 1 200 ? 24.020 4.312 -4.570 1.00 92.19 200 GLY A N 1
ATOM 1522 C CA . GLY A 1 200 ? 25.417 4.711 -4.362 1.00 92.19 200 GLY A CA 1
ATOM 1523 C C . GLY A 1 200 ? 25.578 5.960 -3.483 1.00 92.19 200 GLY A C 1
ATOM 1524 O O . GLY A 1 200 ? 26.535 6.719 -3.654 1.00 92.19 200 GLY A O 1
ATOM 1525 N N . GLN A 1 201 ? 24.646 6.183 -2.557 1.00 90.94 201 GLN A N 1
ATOM 1526 C CA . GLN A 1 201 ? 24.587 7.335 -1.659 1.00 90.94 201 GLN A CA 1
ATOM 1527 C C . GLN A 1 201 ? 24.975 6.942 -0.224 1.00 90.94 201 GLN A C 1
ATOM 1529 O O . GLN A 1 201 ? 24.946 5.776 0.161 1.00 90.94 201 GLN A O 1
ATOM 1534 N N . THR A 1 202 ? 25.371 7.921 0.592 1.00 90.81 202 THR A N 1
ATOM 1535 C CA . THR A 1 202 ? 25.786 7.683 1.993 1.00 90.81 202 THR A CA 1
ATOM 1536 C C . THR A 1 202 ? 24.795 8.204 3.030 1.00 90.81 202 THR A C 1
ATOM 1538 O O . THR A 1 202 ? 24.954 7.915 4.212 1.00 90.81 202 THR A O 1
ATOM 1541 N N . ALA A 1 203 ? 23.836 9.022 2.608 1.00 91.31 203 ALA A N 1
ATOM 1542 C CA . ALA A 1 203 ? 22.775 9.593 3.428 1.00 91.31 203 ALA A CA 1
ATOM 1543 C C . ALA A 1 203 ? 21.679 10.129 2.504 1.00 91.31 203 ALA A C 1
ATOM 1545 O O . ALA A 1 203 ? 21.991 10.489 1.365 1.00 91.31 203 ALA A O 1
ATOM 1546 N N . LEU A 1 204 ? 20.450 10.219 3.017 1.00 88.06 204 LEU A N 1
ATOM 1547 C CA . LEU A 1 204 ? 19.362 10.884 2.307 1.00 88.06 204 LEU A CA 1
ATOM 1548 C C . LEU A 1 204 ? 19.710 12.368 2.146 1.00 88.06 204 LEU A C 1
ATOM 1550 O O . LEU A 1 204 ? 20.138 13.025 3.103 1.00 88.06 204 LEU A O 1
ATOM 1554 N N . ALA A 1 205 ? 19.608 12.870 0.923 1.00 79.69 205 ALA A N 1
ATOM 1555 C CA . ALA A 1 205 ? 20.061 14.209 0.559 1.00 79.69 205 ALA A CA 1
ATOM 1556 C C . ALA A 1 205 ? 18.918 15.235 0.512 1.00 79.69 205 ALA A C 1
ATOM 1558 O O . ALA A 1 205 ? 19.190 16.439 0.434 1.00 79.69 205 ALA A O 1
ATOM 1559 N N . GLY A 1 206 ? 17.665 14.780 0.604 1.00 68.00 206 GLY A N 1
ATOM 1560 C CA . GLY A 1 206 ? 16.489 15.612 0.414 1.00 68.00 206 GLY A CA 1
ATOM 1561 C C . GLY A 1 206 ? 16.301 16.005 -1.057 1.00 68.00 206 GLY A C 1
ATOM 1562 O O . GLY A 1 206 ? 17.071 15.596 -1.931 1.00 68.00 206 GLY A O 1
ATOM 1563 N N . PRO A 1 207 ? 15.277 16.821 -1.363 1.00 63.53 207 PRO A N 1
ATOM 1564 C CA . PRO A 1 207 ? 14.918 17.135 -2.739 1.00 63.53 207 PRO A CA 1
ATOM 1565 C C . PRO A 1 207 ? 16.062 17.857 -3.461 1.00 63.53 207 PRO A C 1
ATOM 1567 O O . PRO A 1 207 ? 16.431 18.989 -3.137 1.00 63.53 207 PRO A O 1
ATOM 1570 N N . VAL A 1 208 ? 16.622 17.186 -4.466 1.00 68.00 208 VAL A N 1
ATOM 1571 C CA . VAL A 1 208 ? 17.612 17.747 -5.388 1.00 68.00 208 VAL A CA 1
ATOM 1572 C C . VAL A 1 208 ? 16.867 18.463 -6.518 1.00 68.00 208 VAL A C 1
ATOM 1574 O O . VAL A 1 208 ? 15.766 18.064 -6.898 1.00 68.00 208 VAL A O 1
ATOM 1577 N N . ALA A 1 209 ? 17.443 19.545 -7.052 1.00 70.88 209 ALA A N 1
ATOM 1578 C CA . ALA A 1 209 ? 16.884 20.280 -8.188 1.00 70.88 209 ALA A CA 1
ATOM 1579 C C . ALA A 1 209 ? 17.000 19.456 -9.484 1.00 70.88 209 ALA A C 1
ATOM 1581 O O . ALA A 1 209 ? 17.841 19.734 -10.337 1.00 70.88 209 ALA A O 1
ATOM 1582 N N . GLU A 1 210 ? 16.152 18.440 -9.602 1.00 80.25 210 GLU A N 1
ATOM 1583 C CA . GLU A 1 210 ? 16.058 17.547 -10.750 1.00 80.25 210 GLU A CA 1
ATOM 1584 C C . GLU A 1 210 ? 14.885 17.928 -11.661 1.00 80.25 210 GLU A C 1
ATOM 1586 O O . GLU A 1 210 ? 13.945 18.641 -11.287 1.00 80.25 210 GLU A O 1
ATOM 1591 N N . SER A 1 211 ? 14.944 17.434 -12.893 1.00 83.75 211 SER A N 1
ATOM 1592 C CA . SER A 1 211 ? 13.882 17.582 -13.885 1.00 83.75 211 SER A CA 1
ATOM 1593 C C . SER A 1 211 ? 13.837 16.342 -14.764 1.00 83.75 211 SER A C 1
ATOM 1595 O O . SER A 1 211 ? 14.884 15.853 -15.172 1.00 83.75 211 SER A O 1
ATOM 1597 N N . GLY A 1 212 ? 12.646 15.868 -15.103 1.00 93.06 212 GLY A N 1
ATOM 1598 C CA . GLY A 1 212 ? 12.464 14.666 -15.907 1.00 93.06 212 GLY A CA 1
ATOM 1599 C C . GLY A 1 212 ? 11.012 14.218 -15.873 1.00 93.06 212 GLY A C 1
ATOM 1600 O O . GLY A 1 212 ? 10.129 15.006 -15.529 1.00 93.06 212 GLY A O 1
ATOM 1601 N N . SER A 1 213 ? 10.771 12.966 -16.237 1.00 96.81 213 SER A N 1
ATOM 1602 C CA . SER A 1 213 ? 9.459 12.335 -16.110 1.00 96.81 213 SER A CA 1
ATOM 1603 C C . SER A 1 213 ? 9.577 11.098 -15.233 1.00 96.81 213 SER A C 1
ATOM 1605 O O . SER A 1 213 ? 10.384 10.217 -15.541 1.00 96.81 213 SER A O 1
ATOM 1607 N N . ILE A 1 214 ? 8.757 11.027 -14.191 1.00 98.38 214 ILE A N 1
ATOM 1608 C CA . ILE A 1 214 ? 8.662 9.883 -13.285 1.00 98.38 214 ILE A CA 1
ATOM 1609 C C . ILE A 1 214 ? 7.301 9.228 -13.506 1.00 98.38 214 ILE A C 1
ATOM 1611 O O . ILE A 1 214 ? 6.268 9.870 -13.318 1.00 98.38 214 ILE A O 1
ATOM 1615 N N . ALA A 1 215 ? 7.306 7.965 -13.912 1.00 98.62 215 ALA A N 1
ATOM 1616 C CA . ALA A 1 215 ? 6.104 7.164 -14.085 1.00 98.62 215 ALA A CA 1
ATOM 1617 C C . ALA A 1 215 ? 5.973 6.165 -12.930 1.00 98.62 215 ALA A C 1
ATOM 1619 O O . ALA A 1 215 ? 6.885 5.378 -12.662 1.00 98.62 215 ALA A O 1
ATOM 1620 N N . ILE A 1 216 ? 4.832 6.201 -12.245 1.00 98.81 216 ILE A N 1
ATOM 1621 C CA . ILE A 1 216 ? 4.544 5.390 -11.064 1.00 98.81 216 ILE A CA 1
ATOM 1622 C C . ILE A 1 216 ? 3.192 4.717 -11.249 1.00 98.81 216 ILE A C 1
ATOM 1624 O O . ILE A 1 216 ? 2.205 5.377 -11.572 1.00 98.81 216 ILE A O 1
ATOM 1628 N N . ALA A 1 217 ? 3.108 3.412 -11.007 1.00 98.38 217 ALA A N 1
ATOM 1629 C CA . ALA A 1 217 ? 1.828 2.721 -11.084 1.00 98.38 217 ALA A CA 1
ATOM 1630 C C . ALA A 1 217 ? 1.723 1.532 -10.131 1.00 98.38 217 ALA A C 1
ATOM 1632 O O . ALA A 1 217 ? 2.714 0.883 -9.802 1.00 98.38 217 ALA A O 1
ATOM 1633 N N . GLY A 1 218 ? 0.502 1.204 -9.713 1.00 97.19 218 GLY A N 1
ATOM 1634 C CA . GLY A 1 218 ? 0.268 -0.011 -8.941 1.00 97.19 218 GLY A CA 1
ATOM 1635 C C . GLY A 1 218 ? -0.987 0.020 -8.083 1.00 97.19 218 GLY A C 1
ATOM 1636 O O . GLY A 1 218 ? -2.084 0.305 -8.568 1.00 97.19 218 GLY A O 1
ATOM 1637 N N . SER A 1 219 ? -0.836 -0.378 -6.825 1.00 97.62 219 SER A N 1
ATOM 1638 C CA . SER A 1 219 ? -1.914 -0.574 -5.858 1.00 97.62 219 SER A CA 1
ATOM 1639 C C . SER A 1 219 ? -2.809 0.656 -5.668 1.00 97.62 219 SER A C 1
ATOM 1641 O O . SER A 1 219 ? -2.331 1.751 -5.383 1.00 97.62 219 SER A O 1
ATOM 1643 N N . SER A 1 220 ? -4.131 0.456 -5.723 1.00 93.69 220 SER A N 1
ATOM 1644 C CA . SER A 1 220 ? -5.128 1.466 -5.330 1.00 93.69 220 SER A CA 1
ATOM 1645 C C . SER A 1 220 ? -5.034 1.864 -3.858 1.00 93.69 220 SER A C 1
ATOM 1647 O O . SER A 1 220 ? -5.399 2.980 -3.513 1.00 93.69 220 SER A O 1
ATOM 1649 N N . THR A 1 221 ? -4.489 0.994 -3.008 1.00 93.88 221 THR A N 1
ATOM 1650 C CA . THR A 1 221 ? -4.204 1.289 -1.599 1.00 93.88 221 THR A CA 1
ATOM 1651 C C . THR A 1 221 ? -3.053 2.263 -1.441 1.00 93.88 221 THR A C 1
ATOM 1653 O O . THR A 1 221 ? -3.111 3.176 -0.635 1.00 93.88 221 THR A O 1
ATOM 1656 N N . VAL A 1 222 ? -1.969 2.060 -2.190 1.00 97.44 222 VAL A N 1
ATOM 1657 C CA . VAL A 1 222 ? -0.753 2.870 -2.022 1.00 97.44 222 VAL A CA 1
ATOM 1658 C C . VAL A 1 222 ? -0.829 4.152 -2.856 1.00 97.44 222 VAL A C 1
ATOM 1660 O O . VAL A 1 222 ? -0.121 5.116 -2.572 1.00 97.44 222 VAL A O 1
ATOM 1663 N N . TYR A 1 223 ? -1.728 4.192 -3.846 1.00 97.88 223 TYR A N 1
ATOM 1664 C CA . TYR A 1 223 ? -2.016 5.354 -4.683 1.00 97.88 223 TYR A CA 1
ATOM 1665 C C . TYR A 1 223 ? -2.187 6.673 -3.904 1.00 97.88 223 TYR A C 1
ATOM 1667 O O . TYR A 1 223 ? -1.432 7.594 -4.210 1.00 97.88 223 TYR A O 1
ATOM 1675 N N . PRO A 1 224 ? -3.095 6.808 -2.909 1.00 96.19 224 PRO A N 1
ATOM 1676 C CA . PRO A 1 224 ? -3.290 8.081 -2.208 1.00 96.19 224 PRO A CA 1
ATOM 1677 C C . PRO A 1 224 ? -2.016 8.576 -1.509 1.00 96.19 224 PRO A C 1
ATOM 1679 O O . PRO A 1 224 ? -1.666 9.746 -1.643 1.00 96.19 224 PRO A O 1
ATOM 1682 N N . LEU A 1 225 ? -1.271 7.680 -0.851 1.00 97.62 225 LEU A N 1
ATOM 1683 C CA . LEU A 1 225 ? 0.003 8.012 -0.205 1.00 97.62 225 LEU A CA 1
ATOM 1684 C C . LEU A 1 225 ? 1.070 8.439 -1.222 1.00 97.62 225 LEU A C 1
ATOM 1686 O O . LEU A 1 225 ? 1.741 9.453 -1.046 1.00 97.62 225 LEU A O 1
ATOM 1690 N N . THR A 1 226 ? 1.211 7.681 -2.310 1.00 98.44 226 THR A N 1
ATOM 1691 C CA . THR A 1 226 ? 2.174 8.001 -3.373 1.00 98.44 226 THR A CA 1
ATOM 1692 C C . THR A 1 226 ? 1.842 9.329 -4.050 1.00 98.44 226 THR A C 1
ATOM 1694 O O . THR A 1 226 ? 2.751 10.103 -4.335 1.00 98.44 226 THR A O 1
ATOM 1697 N N . GLN A 1 227 ? 0.558 9.615 -4.287 1.00 98.19 227 GLN A N 1
ATOM 1698 C CA . GLN A 1 227 ? 0.117 10.878 -4.873 1.00 98.19 227 GLN A CA 1
ATOM 1699 C C . GLN A 1 227 ? 0.420 12.060 -3.945 1.00 98.19 227 GLN A C 1
ATOM 1701 O O . GLN A 1 227 ? 0.959 13.060 -4.410 1.00 98.19 227 GLN A O 1
ATOM 1706 N N . ALA A 1 228 ? 0.145 11.936 -2.642 1.00 97.94 228 ALA A N 1
ATOM 1707 C CA . ALA A 1 228 ? 0.450 12.985 -1.668 1.00 97.94 228 ALA A CA 1
ATOM 1708 C C . ALA A 1 228 ? 1.957 13.305 -1.622 1.00 97.94 228 ALA A C 1
ATOM 1710 O O . ALA A 1 228 ? 2.353 14.471 -1.654 1.00 97.94 228 ALA A O 1
ATOM 1711 N N . LEU A 1 229 ? 2.809 12.273 -1.637 1.00 97.75 229 LEU A N 1
ATOM 1712 C CA . LEU A 1 229 ? 4.265 12.436 -1.687 1.00 97.75 229 LEU A CA 1
ATOM 1713 C C . LEU A 1 229 ? 4.748 13.010 -3.030 1.00 97.75 229 LEU A C 1
ATOM 1715 O O . LEU A 1 229 ? 5.667 13.827 -3.046 1.00 97.75 229 LEU A O 1
ATOM 1719 N N . ALA A 1 230 ? 4.125 12.641 -4.153 1.00 97.56 230 ALA A N 1
ATOM 1720 C CA . ALA A 1 230 ? 4.407 13.236 -5.462 1.00 97.56 230 ALA A CA 1
ATOM 1721 C C . ALA A 1 230 ? 4.076 14.737 -5.491 1.00 97.56 230 ALA A C 1
ATOM 1723 O O . ALA A 1 230 ? 4.906 15.545 -5.918 1.00 97.56 230 ALA A O 1
ATOM 1724 N N . ASP A 1 231 ? 2.907 15.120 -4.976 1.00 96.44 231 ASP A N 1
ATOM 1725 C CA . ASP A 1 231 ? 2.490 16.520 -4.869 1.00 96.44 231 ASP A CA 1
ATOM 1726 C C . ASP A 1 231 ? 3.430 17.306 -3.942 1.00 96.44 231 ASP A C 1
ATOM 1728 O O . ASP A 1 231 ? 3.847 18.421 -4.274 1.00 96.44 231 ASP A O 1
ATOM 1732 N N . GLY A 1 232 ? 3.831 16.702 -2.818 1.00 95.44 232 GLY A N 1
ATOM 1733 C CA . GLY A 1 232 ? 4.827 17.248 -1.898 1.00 95.44 232 GLY A CA 1
ATOM 1734 C C . GLY A 1 232 ? 6.192 17.465 -2.557 1.00 95.44 232 GLY A C 1
ATOM 1735 O O . GLY A 1 232 ? 6.798 18.522 -2.379 1.00 95.44 232 GLY A O 1
ATOM 1736 N N . PHE A 1 233 ? 6.653 16.522 -3.382 1.00 95.75 233 PHE A N 1
ATOM 1737 C CA . PHE A 1 233 ? 7.927 16.638 -4.097 1.00 95.75 233 PHE A CA 1
ATOM 1738 C C . PHE A 1 233 ? 7.903 17.757 -5.150 1.00 95.75 233 PHE A C 1
ATOM 1740 O O . PHE A 1 233 ? 8.853 18.540 -5.262 1.00 95.75 233 PHE A O 1
ATOM 1747 N N . VAL A 1 234 ? 6.787 17.904 -5.872 1.00 94.50 234 VAL A N 1
ATOM 1748 C CA . VAL A 1 234 ? 6.558 19.039 -6.784 1.00 94.50 234 VAL A CA 1
ATOM 1749 C C . VAL A 1 234 ? 6.530 20.359 -6.010 1.00 94.50 234 VAL A C 1
ATOM 1751 O O . VAL A 1 234 ? 7.192 21.322 -6.407 1.00 94.50 234 VAL A O 1
ATOM 1754 N N . ALA A 1 235 ? 5.834 20.410 -4.872 1.00 93.69 235 ALA A N 1
ATOM 1755 C CA . ALA A 1 235 ? 5.791 21.592 -4.012 1.00 93.69 235 ALA A CA 1
ATOM 1756 C C . ALA A 1 235 ? 7.170 21.953 -3.425 1.00 93.69 235 ALA A C 1
ATOM 1758 O O . ALA A 1 235 ? 7.468 23.136 -3.241 1.00 93.69 235 ALA A O 1
ATOM 1759 N N . ALA A 1 236 ? 8.029 20.956 -3.194 1.00 92.31 236 ALA A N 1
ATOM 1760 C CA . ALA A 1 236 ? 9.408 21.127 -2.744 1.00 92.31 236 ALA A CA 1
ATOM 1761 C C . ALA A 1 236 ? 10.367 21.625 -3.846 1.00 92.31 236 ALA A C 1
ATOM 1763 O O . ALA A 1 236 ? 11.525 21.930 -3.557 1.00 92.31 236 ALA A O 1
ATOM 1764 N N . GLY A 1 237 ? 9.890 21.772 -5.089 1.00 90.94 237 GLY A N 1
ATOM 1765 C CA . GLY A 1 237 ? 10.627 22.414 -6.179 1.00 90.94 237 GLY A CA 1
ATOM 1766 C C . GLY A 1 237 ? 11.034 21.493 -7.327 1.00 90.94 237 GLY A C 1
ATOM 1767 O O . GLY A 1 237 ? 11.807 21.933 -8.181 1.00 90.94 237 GLY A O 1
ATOM 1768 N N . TYR A 1 238 ? 10.530 20.254 -7.386 1.00 93.25 238 TYR A N 1
ATOM 1769 C CA . TYR A 1 238 ? 10.746 19.392 -8.547 1.00 93.25 238 TYR A CA 1
ATOM 1770 C C . TYR A 1 238 ? 10.129 20.011 -9.810 1.00 93.25 238 TYR A C 1
ATOM 1772 O O . TYR A 1 238 ? 8.939 20.325 -9.859 1.00 93.25 238 TYR A O 1
ATOM 1780 N N . GLY A 1 239 ? 10.953 20.204 -10.844 1.00 88.69 239 GLY A N 1
ATOM 1781 C CA . GLY A 1 239 ? 10.557 20.899 -12.075 1.00 88.69 239 GLY A CA 1
ATOM 1782 C C . GLY A 1 239 ? 10.048 19.988 -13.197 1.00 88.69 239 GLY A C 1
ATOM 1783 O O . GLY A 1 239 ? 9.807 20.477 -14.302 1.00 88.69 239 GLY A O 1
ATOM 1784 N N . GLY A 1 240 ? 9.964 18.677 -12.954 1.00 93.00 240 GLY A N 1
ATOM 1785 C CA . GLY A 1 240 ? 9.560 17.667 -13.933 1.00 93.00 240 GLY A CA 1
ATOM 1786 C C . GLY A 1 240 ? 8.071 17.309 -13.898 1.00 93.00 240 GLY A C 1
ATOM 1787 O O . GLY A 1 240 ? 7.244 18.036 -13.353 1.00 93.00 240 GLY A O 1
ATOM 1788 N N . GLN A 1 241 ? 7.736 16.172 -14.507 1.00 95.81 241 GLN A N 1
ATOM 1789 C CA . GLN A 1 241 ? 6.392 15.591 -14.515 1.00 95.81 241 GLN A CA 1
ATOM 1790 C C . GLN A 1 241 ? 6.386 14.287 -13.723 1.00 95.81 241 GLN A C 1
ATOM 1792 O O . GLN A 1 241 ? 7.288 13.467 -13.879 1.00 95.81 241 GLN A O 1
ATOM 1797 N N . ILE A 1 242 ? 5.360 14.091 -12.901 1.00 98.06 242 ILE A N 1
ATOM 1798 C CA . ILE A 1 242 ? 5.138 12.845 -12.169 1.00 98.06 242 ILE A CA 1
ATOM 1799 C C . ILE A 1 242 ? 3.749 12.348 -12.538 1.00 98.06 242 ILE A C 1
ATOM 1801 O O . ILE A 1 242 ? 2.772 13.086 -12.404 1.00 98.06 242 ILE A O 1
ATOM 1805 N N . GLU A 1 243 ? 3.676 11.119 -13.031 1.00 98.31 243 GLU A N 1
ATOM 1806 C CA . GLU A 1 243 ? 2.423 10.426 -13.297 1.00 98.31 243 GLU A CA 1
ATOM 1807 C C . GLU A 1 243 ? 2.274 9.290 -12.291 1.00 98.31 243 GLU A C 1
ATOM 1809 O O . GLU A 1 243 ? 3.156 8.440 -12.176 1.00 98.31 243 GLU A O 1
ATOM 1814 N N . VAL A 1 244 ? 1.159 9.285 -11.563 1.00 98.56 244 VAL A N 1
ATOM 1815 C CA . VAL A 1 244 ? 0.799 8.215 -10.633 1.00 98.56 244 VAL A CA 1
ATOM 1816 C C . VAL A 1 244 ? -0.494 7.578 -11.128 1.00 98.56 244 VAL A C 1
ATOM 1818 O O . VAL A 1 244 ? -1.494 8.268 -11.319 1.00 98.56 244 VAL A O 1
ATOM 1821 N N . ALA A 1 245 ? -0.489 6.264 -11.342 1.00 97.75 245 ALA A N 1
ATOM 1822 C CA . ALA A 1 245 ? -1.638 5.522 -11.851 1.00 97.75 245 ALA A CA 1
ATOM 1823 C C . ALA A 1 245 ? -2.041 4.368 -10.922 1.00 97.75 245 ALA A C 1
ATOM 1825 O O . ALA A 1 245 ? -1.216 3.583 -10.453 1.00 97.75 245 ALA A O 1
ATOM 1826 N N . SER A 1 246 ? -3.345 4.214 -10.690 1.00 96.94 246 SER A N 1
ATOM 1827 C CA . SER A 1 246 ? -3.889 3.054 -9.984 1.00 96.94 246 SER A CA 1
ATOM 1828 C C . SER A 1 246 ? -4.306 1.972 -10.981 1.00 96.94 246 SER A C 1
ATOM 1830 O O . SER A 1 246 ? -5.291 2.128 -11.701 1.00 96.94 246 SER A O 1
ATOM 1832 N N . ILE A 1 247 ? -3.541 0.879 -11.033 1.00 92.75 247 ILE A N 1
ATOM 1833 C CA . ILE A 1 247 ? -3.763 -0.247 -11.964 1.00 92.75 247 ILE A CA 1
ATOM 1834 C C . ILE A 1 247 ? -3.733 -1.626 -11.278 1.00 92.75 247 ILE A C 1
ATOM 1836 O O . ILE A 1 247 ? -3.952 -2.649 -11.923 1.00 92.75 247 ILE A O 1
ATOM 1840 N N . GLY A 1 248 ? -3.482 -1.663 -9.967 1.00 90.88 248 GLY A N 1
ATOM 1841 C CA . GLY A 1 248 ? -3.314 -2.870 -9.155 1.00 90.88 248 GLY A CA 1
ATOM 1842 C C . GLY A 1 248 ? -1.850 -3.307 -9.008 1.00 90.88 248 GLY A C 1
ATOM 1843 O O . GLY A 1 248 ? -1.051 -3.163 -9.931 1.00 90.88 248 GLY A O 1
ATOM 1844 N N . SER A 1 249 ? -1.500 -3.884 -7.848 1.00 94.75 249 SER A N 1
ATOM 1845 C CA . SER A 1 249 ? -0.120 -4.279 -7.496 1.00 94.75 249 SER A CA 1
ATOM 1846 C C . SER A 1 249 ? 0.534 -5.182 -8.549 1.00 94.75 249 SER A C 1
ATOM 1848 O O . SER A 1 249 ? 1.662 -4.941 -8.959 1.00 94.75 249 SER A O 1
ATOM 1850 N N . THR A 1 250 ? -0.187 -6.203 -9.028 1.00 93.00 250 THR A N 1
ATOM 1851 C CA . THR A 1 250 ? 0.321 -7.144 -10.042 1.00 93.00 250 THR A CA 1
ATOM 1852 C C . THR A 1 250 ? 0.601 -6.453 -11.376 1.00 93.00 250 THR A C 1
ATOM 1854 O O . THR A 1 250 ? 1.619 -6.723 -12.005 1.00 93.00 250 THR A O 1
ATOM 1857 N N . ALA A 1 251 ? -0.291 -5.561 -11.817 1.00 91.25 251 ALA A N 1
ATOM 1858 C CA . ALA A 1 251 ? -0.121 -4.851 -13.081 1.00 91.25 251 ALA A CA 1
ATOM 1859 C C . ALA A 1 251 ? 1.026 -3.832 -12.997 1.00 91.25 251 ALA A C 1
ATOM 1861 O O . ALA A 1 251 ? 1.832 -3.771 -13.919 1.00 91.25 251 ALA A O 1
ATOM 1862 N N . GLY A 1 252 ? 1.149 -3.112 -11.875 1.00 95.69 252 GLY A N 1
ATOM 1863 C CA . GLY A 1 252 ? 2.277 -2.211 -11.611 1.00 95.69 252 GLY A CA 1
ATOM 1864 C C . GLY A 1 252 ? 3.617 -2.945 -11.610 1.00 95.69 252 GLY A C 1
ATOM 1865 O O . GLY A 1 252 ? 4.528 -2.567 -12.338 1.00 95.69 252 GLY A O 1
ATOM 1866 N N . LEU A 1 253 ? 3.724 -4.056 -10.876 1.00 96.12 253 LEU A N 1
ATOM 1867 C CA . LEU A 1 253 ? 4.939 -4.879 -10.868 1.00 96.12 253 LEU A CA 1
ATOM 1868 C C . LEU A 1 253 ? 5.275 -5.432 -12.262 1.00 96.12 253 LEU A C 1
ATOM 1870 O O . LEU A 1 253 ? 6.442 -5.442 -12.645 1.00 96.12 253 LEU A O 1
ATOM 1874 N N . ASN A 1 254 ? 4.278 -5.836 -13.057 1.00 92.62 254 ASN A N 1
ATOM 1875 C CA . ASN A 1 254 ? 4.514 -6.258 -14.440 1.00 92.62 254 ASN A CA 1
ATOM 1876 C C . ASN A 1 254 ? 5.023 -5.108 -15.324 1.00 92.62 254 ASN A C 1
ATOM 1878 O O . ASN A 1 254 ? 5.969 -5.307 -16.083 1.00 92.62 254 ASN A O 1
ATOM 1882 N N . GLN A 1 255 ? 4.451 -3.908 -15.194 1.00 95.50 255 GLN A N 1
ATOM 1883 C CA . GLN A 1 255 ? 4.918 -2.737 -15.938 1.00 95.50 255 GLN A CA 1
ATOM 1884 C C . GLN A 1 255 ? 6.341 -2.331 -15.548 1.00 95.50 255 GLN A C 1
ATOM 1886 O O . GLN A 1 255 ? 7.121 -1.955 -16.417 1.00 95.50 255 GLN A O 1
ATOM 1891 N N . LEU A 1 256 ? 6.711 -2.454 -14.270 1.00 96.19 256 LEU A N 1
ATOM 1892 C CA . LEU A 1 256 ? 8.078 -2.186 -13.820 1.00 96.19 256 LEU A CA 1
ATOM 1893 C C . LEU A 1 256 ? 9.063 -3.225 -14.366 1.00 96.19 256 LEU A C 1
ATOM 1895 O O . LEU A 1 256 ? 10.161 -2.867 -14.782 1.00 96.19 256 LEU A O 1
ATOM 1899 N N . CYS A 1 257 ? 8.687 -4.505 -14.331 1.00 92.62 257 CYS A N 1
ATOM 1900 C CA . CYS A 1 257 ? 9.619 -5.617 -14.507 1.00 92.62 257 CYS A CA 1
ATOM 1901 C C . CYS A 1 257 ? 9.666 -6.222 -15.909 1.00 92.62 257 CYS A C 1
ATOM 1903 O O . CYS A 1 257 ? 10.661 -6.860 -16.249 1.00 92.62 257 CYS A O 1
ATOM 1905 N N . VAL A 1 258 ? 8.592 -6.108 -16.691 1.00 90.81 258 VAL A N 1
ATOM 1906 C CA . VAL A 1 258 ? 8.444 -6.769 -17.997 1.00 90.81 258 VAL A CA 1
ATOM 1907 C C . VAL A 1 258 ? 8.217 -5.762 -19.107 1.00 90.81 258 VAL A C 1
ATOM 1909 O O . VAL A 1 258 ? 8.919 -5.828 -20.113 1.00 90.81 258 VAL A O 1
ATOM 1912 N N . ASP A 1 259 ? 7.250 -4.861 -18.936 1.00 89.88 259 ASP A N 1
ATOM 1913 C CA . ASP A 1 259 ? 6.918 -3.890 -19.985 1.00 89.88 259 ASP A CA 1
ATOM 1914 C C . ASP A 1 259 ? 7.907 -2.715 -19.991 1.00 89.88 259 ASP A C 1
ATOM 1916 O O . ASP A 1 259 ? 8.147 -2.115 -21.034 1.00 89.88 259 ASP A O 1
ATOM 1920 N N . GLU A 1 260 ? 8.533 -2.452 -18.838 1.00 91.50 260 GLU A N 1
ATOM 1921 C CA . GLU A 1 260 ? 9.495 -1.369 -18.617 1.00 91.50 260 GLU A CA 1
ATOM 1922 C C . GLU A 1 260 ? 8.902 0.039 -18.810 1.00 91.50 260 GLU A C 1
ATOM 1924 O O . GLU A 1 260 ? 9.630 1.007 -19.037 1.00 91.50 260 GLU A O 1
ATOM 1929 N N . ASP A 1 261 ? 7.578 0.150 -18.676 1.00 92.56 261 ASP A N 1
ATOM 1930 C CA . ASP A 1 261 ? 6.795 1.368 -18.912 1.00 92.56 261 ASP A CA 1
ATOM 1931 C C . ASP A 1 261 ? 6.837 2.354 -17.731 1.00 92.56 261 ASP A C 1
ATOM 1933 O O . ASP A 1 261 ? 6.529 3.536 -17.900 1.00 92.56 261 ASP A O 1
ATOM 1937 N N . ILE A 1 262 ? 7.202 1.878 -16.534 1.00 98.06 262 ILE A N 1
ATOM 1938 C CA . ILE A 1 262 ? 7.227 2.678 -15.303 1.00 98.06 262 ILE A CA 1
ATOM 1939 C C . ILE A 1 262 ? 8.571 2.585 -14.574 1.00 98.06 262 ILE A C 1
ATOM 1941 O O . ILE A 1 262 ? 9.352 1.645 -14.752 1.00 98.06 262 ILE A O 1
ATOM 1945 N N . ASP A 1 263 ? 8.814 3.568 -13.712 1.00 98.38 263 ASP A N 1
ATOM 1946 C CA . ASP A 1 263 ? 10.037 3.705 -12.920 1.00 98.38 263 ASP A CA 1
ATOM 1947 C C . ASP A 1 263 ? 9.890 3.131 -11.509 1.00 98.38 263 ASP A C 1
ATOM 1949 O O . ASP A 1 263 ? 10.851 2.622 -10.921 1.00 98.38 263 ASP A O 1
ATOM 1953 N N . ILE A 1 264 ? 8.679 3.242 -10.957 1.00 98.75 264 ILE A N 1
ATOM 1954 C CA . ILE A 1 264 ? 8.341 2.808 -9.604 1.00 98.75 264 ILE A CA 1
ATOM 1955 C C . ILE A 1 264 ? 7.014 2.052 -9.646 1.00 98.75 264 ILE A C 1
ATOM 1957 O O . ILE A 1 264 ? 6.019 2.557 -10.164 1.00 98.75 264 ILE A O 1
ATOM 1961 N N . ALA A 1 265 ? 6.977 0.864 -9.050 1.00 98.62 265 ALA A N 1
ATOM 1962 C CA . ALA A 1 265 ? 5.732 0.167 -8.756 1.00 98.62 265 ALA A CA 1
ATOM 1963 C C . ALA A 1 265 ? 5.388 0.310 -7.275 1.00 98.62 265 ALA A C 1
ATOM 1965 O O . ALA A 1 265 ? 6.234 0.055 -6.425 1.00 98.62 265 ALA A O 1
ATOM 1966 N N . ASN A 1 266 ? 4.148 0.656 -6.941 1.00 98.31 266 ASN A N 1
ATOM 1967 C CA . ASN A 1 266 ? 3.671 0.574 -5.560 1.00 98.31 266 ASN A CA 1
ATOM 1968 C C . ASN A 1 266 ? 2.764 -0.654 -5.368 1.00 98.31 266 ASN A C 1
ATOM 1970 O O . ASN A 1 266 ? 2.019 -1.061 -6.265 1.00 98.31 266 ASN A O 1
ATOM 1974 N N . ALA A 1 267 ? 2.845 -1.299 -4.206 1.00 98.06 267 ALA A N 1
ATOM 1975 C CA . ALA A 1 267 ? 2.129 -2.547 -3.965 1.00 98.06 267 ALA A CA 1
ATOM 1976 C C . ALA A 1 267 ? 1.643 -2.662 -2.524 1.00 98.06 267 ALA A C 1
ATOM 1978 O O . ALA A 1 267 ? 2.332 -2.289 -1.583 1.00 98.06 267 ALA A O 1
ATOM 1979 N N . SER A 1 268 ? 0.466 -3.257 -2.357 1.00 96.94 268 SER A N 1
ATOM 1980 C CA . SER A 1 268 ? -0.107 -3.616 -1.052 1.00 96.94 268 SER A CA 1
ATOM 1981 C C . SER A 1 268 ? 0.098 -5.098 -0.700 1.00 96.94 268 SER A C 1
ATOM 1983 O O . SER A 1 268 ? -0.736 -5.725 -0.049 1.00 96.94 268 SER A O 1
ATOM 1985 N N . ARG A 1 269 ? 1.183 -5.684 -1.216 1.00 95.25 269 ARG A N 1
ATOM 1986 C CA . ARG A 1 269 ? 1.674 -7.032 -0.912 1.00 95.25 269 ARG A CA 1
ATOM 1987 C C . ARG A 1 269 ? 3.147 -7.136 -1.320 1.00 95.25 269 ARG A C 1
ATOM 1989 O O . ARG A 1 269 ? 3.548 -6.391 -2.217 1.00 95.25 269 ARG A O 1
ATOM 1996 N N . PRO A 1 270 ? 3.908 -8.082 -0.748 1.00 95.44 270 PRO A N 1
ATOM 1997 C CA . PRO A 1 270 ? 5.239 -8.386 -1.249 1.00 95.44 270 PRO A CA 1
ATOM 1998 C C . PRO A 1 270 ? 5.196 -8.865 -2.709 1.00 95.44 270 PRO A C 1
ATOM 2000 O O . PRO A 1 270 ? 4.199 -9.444 -3.178 1.00 95.44 270 PRO A O 1
ATOM 2003 N N . ILE A 1 271 ? 6.302 -8.638 -3.415 1.00 93.56 271 ILE A N 1
ATOM 2004 C CA . ILE A 1 271 ? 6.563 -9.222 -4.726 1.00 93.56 271 ILE A CA 1
ATOM 2005 C C . ILE A 1 271 ? 6.662 -10.740 -4.568 1.00 93.56 271 ILE A C 1
ATOM 2007 O O . ILE A 1 271 ? 7.263 -11.246 -3.618 1.00 93.56 271 ILE A O 1
ATOM 2011 N N . ASN A 1 272 ? 6.030 -11.492 -5.467 1.00 91.25 272 ASN A N 1
ATOM 2012 C CA . ASN A 1 272 ? 6.148 -12.948 -5.435 1.00 91.25 272 ASN A CA 1
ATOM 2013 C C . ASN A 1 272 ? 7.383 -13.423 -6.221 1.00 91.25 272 ASN A C 1
ATOM 2015 O O . ASN A 1 272 ? 7.974 -12.678 -6.999 1.00 91.25 272 ASN A O 1
ATOM 2019 N N . GLU A 1 273 ? 7.753 -14.694 -6.053 1.00 90.69 273 GLU A N 1
ATOM 2020 C CA . GLU A 1 273 ? 8.939 -15.270 -6.705 1.00 90.69 273 GLU A CA 1
ATOM 2021 C C . GLU A 1 273 ? 8.893 -15.164 -8.240 1.00 90.69 273 GLU A C 1
ATOM 2023 O O . GLU A 1 273 ? 9.901 -14.879 -8.882 1.00 90.69 273 GLU A O 1
ATOM 2028 N N . ALA A 1 274 ? 7.725 -15.374 -8.854 1.00 87.81 274 ALA A N 1
ATOM 2029 C CA . ALA A 1 274 ? 7.587 -15.328 -10.308 1.00 87.81 274 ALA A CA 1
ATOM 2030 C C . ALA A 1 274 ? 7.769 -13.906 -10.863 1.00 87.81 274 ALA A C 1
ATOM 2032 O O . ALA A 1 274 ? 8.392 -13.738 -11.915 1.00 87.81 274 ALA A O 1
ATOM 2033 N N . GLU A 1 275 ? 7.247 -12.905 -10.154 1.00 90.56 275 GLU A N 1
ATOM 2034 C CA . GLU A 1 275 ? 7.447 -11.485 -10.444 1.00 90.56 275 GLU A CA 1
ATOM 2035 C C . GLU A 1 275 ? 8.920 -11.116 -10.264 1.00 90.56 275 GLU A C 1
ATOM 2037 O O . GLU A 1 275 ? 9.530 -10.609 -11.201 1.00 90.56 275 GLU A O 1
ATOM 2042 N N . PHE A 1 276 ? 9.529 -11.479 -9.132 1.00 91.75 276 PHE A N 1
ATOM 2043 C CA . PHE A 1 276 ? 10.938 -11.209 -8.841 1.00 91.75 276 PHE A CA 1
ATOM 2044 C C . PHE A 1 276 ? 11.882 -11.793 -9.910 1.00 91.75 276 PHE A C 1
ATOM 2046 O O . PHE A 1 276 ? 12.773 -11.113 -10.428 1.00 91.75 276 PHE A O 1
ATOM 2053 N N . GLU A 1 277 ? 11.655 -13.044 -10.317 1.00 90.06 277 GLU A N 1
ATOM 2054 C CA . GLU A 1 277 ? 12.394 -13.689 -11.409 1.00 90.06 277 GLU A CA 1
ATOM 2055 C C . GLU A 1 277 ? 12.119 -13.050 -12.781 1.00 90.06 277 GLU A C 1
ATOM 2057 O O . GLU A 1 277 ? 12.982 -13.059 -13.663 1.00 90.06 277 GLU A O 1
ATOM 2062 N N . ALA A 1 278 ? 10.928 -12.489 -13.012 1.00 89.44 278 ALA A N 1
ATOM 2063 C CA . ALA A 1 278 ? 10.658 -11.720 -14.225 1.00 89.44 278 ALA A CA 1
ATOM 2064 C C . ALA A 1 278 ? 11.503 -10.438 -14.267 1.00 89.44 278 ALA A C 1
ATOM 2066 O O . ALA A 1 278 ? 12.176 -10.212 -15.272 1.00 89.44 278 ALA A O 1
ATOM 2067 N N . CYS A 1 279 ? 11.554 -9.686 -13.165 1.00 92.50 279 CYS A N 1
ATOM 2068 C CA . CYS A 1 279 ? 12.353 -8.466 -13.056 1.00 92.50 279 CYS A CA 1
ATOM 2069 C C . CYS A 1 279 ? 13.846 -8.753 -13.325 1.00 92.50 279 CYS A C 1
ATOM 2071 O O . CYS A 1 279 ? 14.460 -8.153 -14.213 1.00 92.50 279 CYS A O 1
ATOM 2073 N N . ARG A 1 280 ? 14.417 -9.774 -12.663 1.00 92.81 280 ARG A N 1
ATOM 2074 C CA . ARG A 1 280 ? 15.829 -10.159 -12.854 1.00 92.81 280 ARG A CA 1
ATOM 2075 C C . ARG A 1 280 ? 16.154 -10.620 -14.274 1.00 92.81 280 ARG A C 1
ATOM 2077 O O . ARG A 1 280 ? 17.216 -10.281 -14.795 1.00 92.81 280 ARG A O 1
ATOM 2084 N N . ARG A 1 281 ? 15.257 -11.366 -14.931 1.00 92.19 281 ARG A N 1
ATOM 2085 C CA . ARG A 1 281 ? 15.460 -11.800 -16.330 1.00 92.19 281 ARG A CA 1
ATOM 2086 C C . ARG A 1 281 ? 15.545 -10.634 -17.312 1.00 92.19 281 ARG A C 1
ATOM 2088 O O . ARG A 1 281 ? 16.236 -10.773 -18.319 1.00 92.19 281 ARG A O 1
ATOM 2095 N N . ASN A 1 282 ? 14.893 -9.519 -17.002 1.00 91.50 282 ASN A N 1
ATOM 2096 C CA . ASN A 1 282 ? 14.918 -8.303 -17.811 1.00 91.50 282 ASN A CA 1
ATOM 2097 C C . ASN A 1 282 ? 15.957 -7.280 -17.316 1.00 91.50 282 ASN A C 1
ATOM 2099 O O . ASN A 1 282 ? 15.962 -6.140 -17.759 1.00 91.50 282 ASN A O 1
ATOM 2103 N N . GLY A 1 283 ? 16.871 -7.668 -16.415 1.00 91.06 283 GLY A N 1
ATOM 2104 C CA . GLY A 1 283 ? 17.923 -6.769 -15.924 1.00 91.06 283 GLY A CA 1
ATOM 2105 C C . GLY A 1 283 ? 17.412 -5.649 -15.013 1.00 91.06 283 GLY A C 1
ATOM 2106 O O . GLY A 1 283 ? 18.097 -4.644 -14.826 1.00 91.06 283 GLY A O 1
ATOM 2107 N N . ARG A 1 284 ? 16.220 -5.820 -14.437 1.00 91.88 284 ARG A N 1
ATOM 2108 C CA . ARG A 1 284 ? 15.625 -4.916 -13.454 1.00 91.88 284 ARG A CA 1
ATOM 2109 C C . ARG A 1 284 ? 15.595 -5.605 -12.104 1.00 91.88 284 ARG A C 1
ATOM 2111 O O . ARG A 1 284 ? 14.550 -6.074 -11.686 1.00 91.88 284 ARG A O 1
ATOM 2118 N N . ASP A 1 285 ? 16.746 -5.747 -11.451 1.00 92.69 285 ASP A N 1
ATOM 2119 C CA . ASP A 1 285 ? 16.779 -6.326 -10.101 1.00 92.69 285 ASP A CA 1
ATOM 2120 C C . ASP A 1 285 ? 15.955 -5.430 -9.158 1.00 92.69 285 ASP A C 1
ATOM 2122 O O . ASP A 1 285 ? 16.297 -4.247 -9.019 1.00 92.69 285 ASP A O 1
ATOM 2126 N N . PRO A 1 286 ? 14.816 -5.911 -8.619 1.00 94.56 286 PRO A N 1
ATOM 2127 C CA . PRO A 1 286 ? 13.864 -5.035 -7.968 1.00 94.56 286 PRO A CA 1
ATOM 2128 C C . PRO A 1 286 ? 14.322 -4.739 -6.540 1.00 94.56 286 PRO A C 1
ATOM 2130 O O . PRO A 1 286 ? 14.500 -5.632 -5.712 1.00 94.56 286 PRO A O 1
ATOM 2133 N N . LEU A 1 287 ? 14.454 -3.455 -6.241 1.00 97.25 287 LEU A N 1
ATOM 2134 C CA . LEU A 1 287 ? 14.658 -2.935 -4.903 1.00 97.25 287 LEU A CA 1
ATOM 2135 C C . LEU A 1 287 ? 13.304 -2.865 -4.189 1.00 97.25 287 LEU A C 1
ATOM 2137 O O . LEU A 1 287 ? 12.491 -1.991 -4.484 1.00 97.25 287 LEU A O 1
ATOM 2141 N N . GLU A 1 288 ? 13.067 -3.786 -3.257 1.00 97.44 288 GLU A N 1
ATOM 2142 C CA . GLU A 1 288 ? 11.878 -3.804 -2.399 1.00 97.44 288 GLU A CA 1
ATOM 2143 C C . GLU A 1 288 ? 12.054 -2.872 -1.193 1.00 97.44 288 GLU A C 1
ATOM 2145 O O . GLU A 1 288 ? 12.956 -3.067 -0.377 1.00 97.44 288 GLU A O 1
ATOM 2150 N N . LEU A 1 289 ? 11.158 -1.894 -1.042 1.00 98.25 289 LEU A N 1
ATOM 2151 C CA . LEU A 1 289 ? 11.166 -0.945 0.069 1.00 98.25 289 LEU A CA 1
ATOM 2152 C C . LEU A 1 289 ? 9.831 -1.020 0.813 1.00 98.25 289 LEU A C 1
ATOM 2154 O O . LEU A 1 289 ? 8.798 -0.591 0.297 1.00 98.25 289 LEU A O 1
ATOM 2158 N N . ARG A 1 290 ? 9.841 -1.577 2.031 1.00 97.44 290 ARG A N 1
ATOM 2159 C CA . ARG A 1 290 ? 8.651 -1.629 2.895 1.00 97.44 290 ARG A CA 1
ATOM 2160 C C . ARG A 1 290 ? 8.430 -0.273 3.556 1.00 97.44 290 ARG A C 1
ATOM 2162 O O . ARG A 1 290 ? 9.314 0.218 4.252 1.00 97.44 290 ARG A O 1
ATOM 2169 N N . ILE A 1 291 ? 7.242 0.291 3.358 1.00 97.19 291 ILE A N 1
ATOM 2170 C CA . ILE A 1 291 ? 6.925 1.672 3.754 1.00 97.19 291 ILE A CA 1
ATOM 2171 C C . ILE A 1 291 ? 5.864 1.780 4.854 1.00 97.19 291 ILE A C 1
ATOM 2173 O O . ILE A 1 291 ? 5.788 2.800 5.526 1.00 97.19 291 ILE A O 1
ATOM 2177 N N . GLY A 1 292 ? 5.066 0.735 5.074 1.00 96.44 292 GLY A N 1
ATOM 2178 C CA . GLY A 1 292 ? 4.077 0.723 6.147 1.00 96.44 292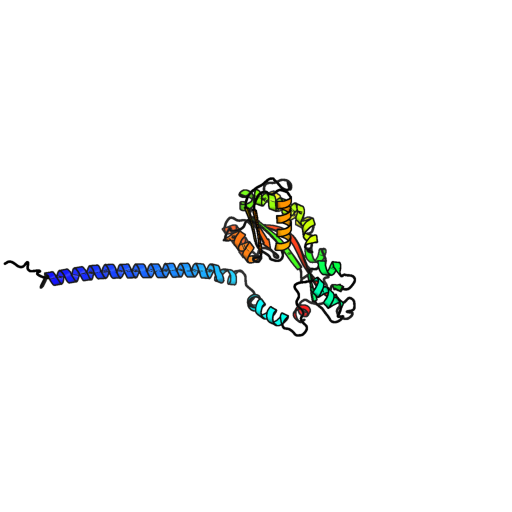 GLY A CA 1
ATOM 2179 C C . GLY A 1 292 ? 3.075 -0.404 6.020 1.00 96.44 292 GLY A C 1
ATOM 2180 O O . GLY A 1 292 ? 3.333 -1.403 5.343 1.00 96.44 292 GLY A O 1
ATOM 2181 N N . THR A 1 293 ? 1.938 -0.246 6.689 1.00 96.69 293 THR A N 1
ATOM 2182 C CA . THR A 1 293 ? 0.865 -1.241 6.715 1.00 96.69 293 THR A CA 1
ATOM 2183 C C . THR A 1 293 ? -0.493 -0.551 6.741 1.00 96.69 293 THR A C 1
ATOM 2185 O O . THR A 1 293 ? -0.734 0.317 7.570 1.00 96.69 293 THR A O 1
ATOM 2188 N N . ASP A 1 294 ? -1.397 -0.959 5.859 1.00 95.62 294 ASP A N 1
ATOM 2189 C CA . ASP A 1 294 ? -2.813 -0.592 5.934 1.00 95.62 294 ASP A CA 1
ATOM 2190 C C . ASP A 1 294 ? -3.559 -1.685 6.706 1.00 95.62 294 ASP A C 1
ATOM 2192 O O . ASP A 1 294 ? -3.297 -2.871 6.488 1.00 95.62 294 ASP A O 1
ATOM 2196 N N . ALA A 1 295 ? -4.475 -1.318 7.600 1.00 95.12 295 ALA A N 1
ATOM 2197 C CA . ALA A 1 295 ? -5.301 -2.288 8.307 1.00 95.12 295 ALA A CA 1
ATOM 2198 C C . ALA A 1 295 ? -6.753 -1.837 8.404 1.00 95.12 295 ALA A C 1
ATOM 2200 O O . ALA A 1 295 ? -7.058 -0.657 8.584 1.00 95.12 295 ALA A O 1
ATOM 2201 N N . LEU A 1 296 ? -7.644 -2.820 8.351 1.00 94.38 296 LEU A N 1
ATOM 2202 C CA . LEU A 1 296 ? -9.068 -2.626 8.568 1.00 94.38 296 LEU A CA 1
ATOM 2203 C C . LEU A 1 296 ? -9.407 -2.906 10.030 1.00 94.38 296 LEU A C 1
ATOM 2205 O O . LEU A 1 296 ? -8.972 -3.906 10.594 1.00 94.38 296 LEU A O 1
ATOM 2209 N N . ALA A 1 297 ? -10.222 -2.052 10.638 1.00 94.69 297 ALA A N 1
ATOM 2210 C CA . ALA A 1 297 ? -10.830 -2.332 11.928 1.00 94.69 297 ALA A CA 1
ATOM 2211 C C . ALA A 1 297 ? -12.181 -3.009 11.703 1.00 94.69 297 ALA A C 1
ATOM 2213 O O . ALA A 1 297 ? -13.039 -2.444 11.035 1.00 94.69 297 ALA A O 1
ATOM 2214 N N . VAL A 1 298 ? -12.404 -4.179 12.305 1.00 96.31 298 VAL A N 1
ATOM 2215 C CA . VAL A 1 298 ? -13.766 -4.703 12.478 1.00 96.31 298 VAL A CA 1
ATOM 2216 C C . VAL A 1 298 ? -14.346 -4.058 13.722 1.00 96.31 298 VAL A C 1
ATOM 2218 O O . VAL A 1 298 ? -13.780 -4.200 14.806 1.00 96.31 298 VAL A O 1
ATOM 2221 N N . VAL A 1 299 ? -15.468 -3.366 13.580 1.00 96.69 299 VAL A N 1
ATOM 2222 C CA . VAL A 1 299 ? -16.046 -2.550 14.645 1.00 96.69 299 VAL A CA 1
ATOM 2223 C C . VAL A 1 299 ? -17.505 -2.895 14.907 1.00 96.69 299 VAL A C 1
ATOM 2225 O O . VAL A 1 299 ? -18.250 -3.327 14.026 1.00 96.69 299 VAL A O 1
ATOM 2228 N N . VAL A 1 300 ? -17.910 -2.663 16.150 1.00 97.38 300 VAL A N 1
ATOM 2229 C CA . VAL A 1 300 ? -19.302 -2.686 16.608 1.00 97.38 300 VAL A CA 1
ATOM 2230 C C . VAL A 1 300 ? -19.585 -1.426 17.420 1.00 97.38 300 VAL A C 1
ATOM 2232 O O . VAL A 1 300 ? -18.656 -0.770 17.903 1.00 97.38 300 VAL A O 1
ATOM 2235 N N . SER A 1 301 ? -20.864 -1.103 17.618 1.00 97.19 301 SER A N 1
ATOM 2236 C CA . SER A 1 301 ? -21.276 -0.049 18.553 1.00 97.19 301 SER A CA 1
ATOM 2237 C C . SER A 1 301 ? -20.696 -0.283 19.954 1.00 97.19 301 SER A C 1
ATOM 2239 O O . SER A 1 301 ? -20.631 -1.425 20.424 1.00 97.19 301 SER A O 1
ATOM 2241 N N . GLN A 1 302 ? -20.368 0.789 20.680 1.00 96.00 302 GLN A N 1
ATOM 2242 C CA . GLN A 1 302 ? -20.026 0.710 22.107 1.00 96.00 302 GLN A CA 1
ATOM 2243 C C . GLN A 1 302 ? -21.160 0.090 22.949 1.00 96.00 302 GLN A C 1
ATOM 2245 O O . GLN A 1 302 ? -20.908 -0.470 24.018 1.00 96.00 302 GLN A O 1
ATOM 2250 N N . GLU A 1 303 ? -22.407 0.164 22.472 1.00 96.56 303 GLU A N 1
ATOM 2251 C CA . GLU A 1 303 ? -23.575 -0.452 23.115 1.00 96.56 303 GLU A CA 1
ATOM 2252 C C . GLU A 1 303 ? -23.673 -1.970 22.864 1.00 96.56 303 GLU A C 1
ATOM 2254 O O . GLU A 1 303 ? -24.413 -2.676 23.561 1.00 96.56 303 GLU A O 1
ATOM 2259 N N . ASN A 1 304 ? -22.901 -2.508 21.911 1.00 97.38 304 ASN A N 1
ATOM 2260 C CA . ASN A 1 304 ? -22.831 -3.941 21.658 1.00 97.38 304 ASN A CA 1
ATOM 2261 C C . ASN A 1 304 ? -22.081 -4.645 22.799 1.00 97.38 304 ASN A C 1
ATOM 2263 O O . ASN A 1 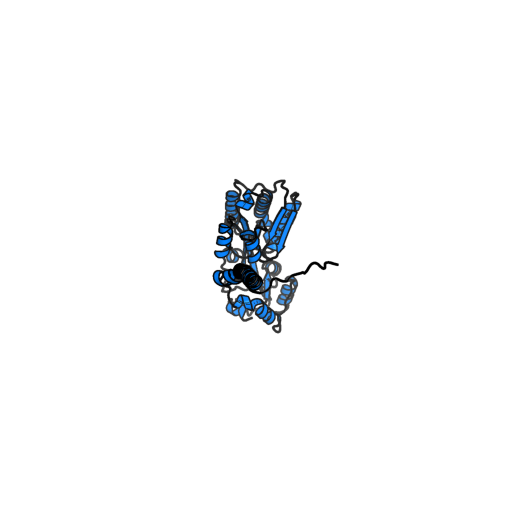304 ? -20.866 -4.511 22.962 1.00 97.38 304 ASN A O 1
ATOM 2267 N N . SER A 1 305 ? -22.819 -5.439 23.575 1.00 94.12 305 SER A N 1
ATOM 2268 C CA . SER A 1 305 ? -22.314 -6.172 24.746 1.00 94.12 305 SER A CA 1
ATOM 2269 C C . SER A 1 305 ? -22.181 -7.683 24.528 1.00 94.12 305 SER A C 1
ATOM 2271 O O . SER A 1 305 ? -21.857 -8.412 25.468 1.00 94.12 305 SER A O 1
ATOM 2273 N N . PHE A 1 306 ? -22.443 -8.173 23.312 1.00 94.69 306 PHE A N 1
ATOM 2274 C CA . PHE A 1 306 ? -22.549 -9.608 23.032 1.00 94.69 306 PHE A CA 1
ATOM 2275 C C . PHE A 1 306 ? -21.465 -10.147 22.088 1.00 94.69 306 PHE A C 1
ATOM 2277 O O . PHE A 1 306 ? -21.169 -11.340 22.163 1.00 94.69 306 PHE A O 1
ATOM 2284 N N . VAL A 1 307 ? -20.832 -9.307 21.258 1.00 94.69 307 VAL A N 1
ATOM 2285 C CA . VAL A 1 307 ? -19.679 -9.705 20.426 1.00 94.69 307 VAL A CA 1
ATOM 2286 C C . VAL A 1 307 ? -18.386 -9.182 21.041 1.00 94.69 307 VAL A C 1
ATOM 2288 O O . VAL A 1 307 ? -18.172 -7.977 21.094 1.00 94.69 307 VAL A O 1
ATOM 2291 N N . ASN A 1 308 ? -17.497 -10.065 21.493 1.00 88.06 308 ASN A N 1
ATOM 2292 C CA . ASN A 1 308 ? -16.224 -9.661 22.113 1.00 88.06 308 ASN A CA 1
ATOM 2293 C C . ASN A 1 308 ? -15.018 -9.853 21.186 1.00 88.06 308 ASN A C 1
ATOM 2295 O O . ASN A 1 308 ? -14.090 -9.051 21.210 1.00 88.06 308 ASN A O 1
ATOM 2299 N N . GLU A 1 309 ? -15.054 -10.894 20.363 1.00 94.31 309 GLU A N 1
ATOM 2300 C CA . GLU A 1 309 ? -14.021 -11.262 19.399 1.00 94.31 309 GLU A CA 1
ATOM 2301 C C . GLU A 1 309 ? -14.662 -12.073 18.272 1.00 94.31 309 GLU A C 1
ATOM 2303 O O . GLU A 1 309 ? -15.770 -12.603 18.434 1.00 94.31 309 GLU A O 1
ATOM 2308 N N . LEU A 1 310 ? -13.957 -12.181 17.151 1.00 95.56 310 LEU A N 1
ATOM 2309 C CA . LEU A 1 310 ? -14.351 -13.015 16.025 1.00 95.56 310 LEU A CA 1
ATOM 2310 C C . LEU A 1 310 ? -13.163 -13.828 15.532 1.00 95.56 310 LEU A C 1
ATOM 2312 O O . LEU A 1 310 ? -12.017 -13.403 15.599 1.00 95.56 310 LEU A O 1
ATOM 2316 N N . THR A 1 311 ? -13.446 -15.002 14.993 1.00 95.62 311 THR A N 1
ATOM 2317 C CA . THR A 1 311 ? -12.494 -15.723 14.150 1.00 95.62 311 THR A CA 1
ATOM 2318 C C . THR A 1 311 ? -12.636 -15.279 12.701 1.00 95.62 311 THR A C 1
ATOM 2320 O O . THR A 1 311 ? -13.715 -14.839 12.295 1.00 95.62 311 THR A O 1
ATOM 2323 N N . GLN A 1 312 ? -11.602 -15.468 11.879 1.00 91.56 312 GLN A N 1
ATOM 2324 C CA . GLN A 1 312 ? -11.724 -15.241 10.429 1.00 91.56 312 GLN A CA 1
ATOM 2325 C C . GLN A 1 312 ? -12.873 -16.054 9.809 1.00 91.56 312 GLN A C 1
ATOM 2327 O O . GLN A 1 312 ? -13.604 -15.561 8.955 1.00 91.56 312 GLN A O 1
ATOM 2332 N N . ALA A 1 313 ? -13.095 -17.281 10.290 1.00 90.31 313 ALA A N 1
ATOM 2333 C CA . ALA A 1 313 ? -14.206 -18.115 9.839 1.00 90.31 313 ALA A CA 1
ATOM 2334 C C . ALA A 1 313 ? -15.581 -17.531 10.206 1.00 90.31 313 ALA A C 1
ATOM 2336 O O . ALA A 1 313 ? -16.531 -17.697 9.447 1.00 90.31 313 ALA A O 1
ATOM 2337 N N . GLN A 1 314 ? -15.700 -16.861 11.357 1.00 92.69 314 GLN A N 1
ATOM 2338 C CA . GLN A 1 314 ? -16.930 -16.162 11.732 1.00 92.69 314 GLN A CA 1
ATOM 2339 C C . GLN A 1 314 ? -17.126 -14.893 10.908 1.00 92.69 314 GLN A C 1
ATOM 2341 O O . GLN A 1 314 ? -18.247 -14.650 10.488 1.00 92.69 314 GLN A O 1
ATOM 2346 N N . LEU A 1 315 ? -16.061 -14.132 10.639 1.00 90.62 315 LEU A N 1
ATOM 2347 C CA . LEU A 1 315 ? -16.129 -12.961 9.760 1.00 90.62 315 LEU A CA 1
ATOM 2348 C C . LEU A 1 315 ? -16.603 -13.328 8.355 1.00 90.62 315 LEU A C 1
ATOM 2350 O O . LEU A 1 315 ? -17.483 -12.669 7.831 1.00 90.62 315 LEU A O 1
ATOM 2354 N N . LEU A 1 316 ? -16.078 -14.412 7.779 1.00 84.81 316 LEU A N 1
ATOM 2355 C CA . LEU A 1 316 ? -16.504 -14.908 6.465 1.00 84.81 316 LEU A CA 1
ATOM 2356 C C . LEU A 1 316 ? -17.950 -15.427 6.435 1.00 84.81 316 LEU A C 1
ATOM 2358 O O . LEU A 1 316 ? -18.508 -15.615 5.357 1.00 84.81 316 LEU A O 1
ATOM 2362 N N . ALA A 1 317 ? -18.525 -15.751 7.595 1.00 84.31 317 ALA A N 1
ATOM 2363 C CA . ALA A 1 317 ? -19.879 -16.283 7.706 1.00 84.31 317 ALA A CA 1
ATOM 2364 C C . ALA A 1 317 ? -20.942 -15.205 7.978 1.00 84.31 317 ALA A C 1
ATOM 2366 O O . ALA A 1 317 ? -22.132 -15.528 7.918 1.00 84.31 317 ALA A O 1
ATOM 2367 N N . ILE A 1 318 ? -20.514 -13.987 8.330 1.00 83.00 318 ILE A N 1
ATOM 2368 C CA . ILE A 1 318 ? -21.354 -12.794 8.506 1.00 83.00 318 ILE A CA 1
ATOM 2369 C C . ILE A 1 318 ? -21.539 -12.143 7.137 1.00 83.00 318 ILE A C 1
ATOM 2371 O O . ILE A 1 318 ? -22.714 -11.874 6.802 1.00 83.00 318 ILE A O 1
#

Secondary structure (DSSP, 8-state):
----------THHHHHHHHHHHHHHHHHHHHHHHHHHHHHHHHHHHHHHHHIIIIIHHHHHTT--GGGGTHHHHHHHHTTSTT----S-HHHHHHHHHH-TT-EEEEEHHHHHHTTTTEEEPEETTB--SHHHHHTT-STTEEEEEEEEEHHHHHH-HHHHHHHHHHHHHHHHHHHHTTPEEPPHHHHHHHHHHHHHHHT-SS--------SEEEEEE-TTTHHHHHHHHHHHHHTT--SEEEEEE--HHHHHHIIIII---SEEEESSPPPHHHHHHHHHTT--EEEEEEEEEEEEEEEETT--S--EE-HHHHTT-

Radius of gyration: 31.35 Å; chains: 1; bounding box: 56×54×124 Å

Foldseek 3Di:
DDPPPPPDDDDPVNVVVVVVVVVVVVVVVVVVVVVVVVVVVVVVVVVVVCCCVPPNCCCVVVVPPVCNVCVVVVVVVVCPDPPDDDDPDVVVVLVVQLVDLPDKDKDWVQSCVVVVVWKDFFAAVNHTDDQVCLQVVVRPQKFFKKKKFFLVLLVVPVQLLLLVLLCLVCLCVLVVVLRFFWHPPVQSVVLQVLSCVSNVHDHRPHHDADEDEAEEEAAPSCQVSSVVSVVVSVVVHHPYYYHYYYDHQVVRLCCRQPVVVGGMYMHRHDDDPVSQVSNVVRVGNMRIRTTGMIGMTTMHTPSNPPRRHYYPVRVVVD

pLDDT: mean 88.47, std 12.61, range [41.59, 98.81]

Sequence (318 aa):
MARAQNSFPEGNELTAQIHSRHRRGNIWRVLFQIATVVGIVALALLLYNIVNSSFGYTAVQNAIEPAALTLAYDEDQLLRLANTVSSEDDNQLAAEIMADPYAIGFFGYAYYQENEATLRALAVDGVQPGAAAVEDGSYPLARPLYIYTAESVLAEKPEVAAFVDFYLSHVDESIDEIGYFAAAPATLAAAENAFLAAAGQTALAGPVAESGSIAIAGSSTVYPLTQALADGFVAAGYGGQIEVASIGSTAGLNQLCVDEDIDIANASRPINEAEFEACRRNGRDPLELRIGTDALAVVVSQENSFVNELTQAQLLAI